Protein 9GOJ (pdb70)

B-factor: mean 24.71, std 13.81, range [6.45, 87.28]

Radius of gyration: 22.13 Å; Cα contacts (8 Å, |Δi|>4): 696; chains: 1; bounding box: 43×58×56 Å

Structure (mmCIF, N/CA/C/O backbone):
data_9GOJ
#
_entry.id   9GOJ
#
_cell.length_a   45.902
_cell.length_b   57.27
_cell.length_c   67.118
_cell.angle_alpha   90
_cell.angle_beta   99.591
_cell.angle_gamma   90
#
_symmetry.space_group_name_H-M   'P 1 21 1'
#
loop_
_entity.id
_entity.type
_entity.pdbx_description
1 polymer 'Phosphoenolpyruvate synthase'
2 water water
#
loop_
_atom_site.group_PDB
_atom_site.id
_atom_site.type_symbol
_atom_site.label_atom_id
_atom_site.label_alt_id
_atom_site.label_comp_id
_atom_site.label_asym_id
_atom_site.label_entity_id
_atom_site.label_seq_id
_atom_site.pdbx_PDB_ins_code
_atom_site.Cartn_x
_atom_site.Cartn_y
_atom_site.Cartn_z
_atom_site.occupancy
_atom_site.B_iso_or_equiv
_atom_site.auth_seq_id
_atom_site.auth_comp_id
_atom_site.auth_asym_id
_atom_site.auth_atom_id
_atom_site.pdbx_PDB_model_num
ATOM 1 N N . MET A 1 21 ? 7.086 3.853 39.956 1 46.741 1 MET A N 1
ATOM 2 C CA . MET A 1 21 ? 8.322 3.254 39.377 1 54.027 1 MET A CA 1
ATOM 3 C C . MET A 1 21 ? 8.476 3.619 37.89 1 52.284 1 MET A C 1
ATOM 4 O O . MET A 1 21 ? 9.501 4.19 37.52 1 52.728 1 MET A O 1
ATOM 9 N N . GLY A 1 22 ? 7.488 3.28 37.036 1 49.518 2 GLY A N 1
ATOM 10 C CA . GLY A 1 22 ? 7.479 3.639 35.614 1 38.331 2 GLY A CA 1
ATOM 11 C C . GLY A 1 22 ? 8.366 2.729 34.753 1 36.155 2 GLY A C 1
ATOM 12 O O . GLY A 1 22 ? 8.797 3.107 33.661 1 34.241 2 GLY A O 1
ATOM 13 N N . LYS A 1 23 ? 8.591 1.496 35.23 1 31.059 3 LYS A N 1
ATOM 14 C CA . LYS A 1 23 ? 9.673 0.65 34.763 1 28.132 3 LYS A CA 1
ATOM 15 C C . LYS A 1 23 ? 9.297 -0.131 33.497 1 25.404 3 LYS A C 1
ATOM 16 O O . LYS A 1 23 ? 10.181 -0.661 32.822 1 25.073 3 LYS A O 1
ATOM 22 N N . TYR A 1 24 ? 7.996 -0.184 33.168 1 23.368 4 TYR A N 1
ATOM 23 C CA . TYR A 1 24 ? 7.456 -1.21 32.277 1 20.578 4 TYR A CA 1
ATOM 24 C C . TYR A 1 24 ? 7.038 -0.675 30.911 1 19.088 4 TYR A C 1
ATOM 25 O O . TYR A 1 24 ? 6.942 -1.474 29.973 1 17.462 4 TYR A O 1
ATOM 34 N N . THR A 1 25 ? 6.805 0.647 30.803 1 17.274 5 THR A N 1
ATOM 35 C CA . THR A 1 25 ? 6.501 1.279 29.529 1 17.435 5 THR A CA 1
ATOM 36 C C . THR A 1 25 ? 7.381 2.507 29.316 1 18.334 5 THR A C 1
ATOM 37 O O . THR A 1 25 ? 7.828 3.131 30.271 1 18.575 5 THR A O 1
ATOM 41 N N . LYS A 1 26 ? 7.62 2.821 28.043 1 19.241 6 LYS A N 1
ATOM 42 C CA . LYS A 1 26 ? 8.289 4.042 27.628 1 22.79 6 LYS A CA 1
ATOM 43 C C . LYS A 1 26 ? 7.663 4.563 26.337 1 22.526 6 LYS A C 1
ATOM 44 O O . LYS A 1 26 ? 7.605 3.846 25.346 1 20.64 6 LYS A O 1
ATOM 50 N N . LYS A 1 27 ? 7.261 5.84 26.36 1 22.687 7 LYS A N 1
ATOM 51 C CA . LYS A 1 27 ? 6.738 6.54 25.201 1 23.121 7 LYS A CA 1
ATOM 52 C C . LYS A 1 27 ? 7.811 6.586 24.115 1 22.925 7 LYS A C 1
ATOM 53 O O . LYS A 1 27 ? 9.006 6.606 24.402 1 22.626 7 LYS A O 1
ATOM 59 N N . PHE A 1 28 ? 7.367 6.584 22.859 1 23.298 8 PHE A N 1
ATOM 60 C CA . PHE A 1 28 ? 8.296 6.592 21.738 1 27.68 8 PHE A CA 1
ATOM 61 C C . PHE A 1 28 ? 9.18 7.841 21.721 1 28.025 8 PHE A C 1
ATOM 62 O O . PHE A 1 28 ? 10.362 7.727 21.403 1 27.927 8 PHE A O 1
ATOM 70 N N . ASN A 1 29 ? 8.619 8.999 22.092 1 28.368 9 ASN A N 1
ATOM 71 C CA . ASN A 1 29 ? 9.348 10.26 22.022 1 34.693 9 ASN A CA 1
ATOM 72 C C . ASN A 1 29 ? 10.595 10.224 22.91 1 38.74 9 ASN A C 1
ATOM 73 O O . ASN A 1 29 ? 11.528 10.991 22.685 1 37.258 9 ASN A O 1
ATOM 78 N N . GLU A 1 30 ? 10.614 9.316 23.903 1 40.32 10 GLU A N 1
ATOM 79 C CA . GLU A 1 30 ? 11.691 9.253 24.879 1 41.498 10 GLU A CA 1
ATOM 80 C C . GLU A 1 30 ? 12.593 8.039 24.678 1 42.187 10 GLU A C 1
ATOM 81 O O . GLU A 1 30 ? 13.55 7.879 25.426 1 48.16 10 GLU A O 1
ATOM 87 N N . VAL A 1 31 ? 12.296 7.173 23.701 1 42.268 11 VAL A N 1
ATOM 88 C CA . VAL A 1 31 ? 13.17 6.03 23.451 1 41.302 11 VAL A CA 1
ATOM 89 C C . VAL A 1 31 ? 14.299 6.502 22.537 1 44.273 11 VAL A C 1
ATOM 90 O O . VAL A 1 31 ? 14.045 7.212 21.566 1 43.771 11 VAL A O 1
ATOM 94 N N . ARG A 1 32 ? 15.543 6.15 22.896 1 49.967 12 ARG A N 1
ATOM 95 C CA . ARG A 1 32 ? 16.725 6.42 22.085 1 54.993 12 ARG A CA 1
ATOM 96 C C . ARG A 1 32 ? 17.186 5.114 21.449 1 62.558 12 ARG A C 1
ATOM 97 O O . ARG A 1 32 ? 16.582 4.07 21.695 1 67.616 12 ARG A O 1
ATOM 105 N N . SER A 1 33 ? 18.258 5.193 20.643 1 69.098 13 SER A N 1
ATOM 106 C CA . SER A 1 33 ? 18.926 4.025 20.084 1 71.472 13 SER A CA 1
ATOM 107 C C . SER A 1 33 ? 19.599 3.219 21.195 1 75.313 13 SER A C 1
ATOM 108 O O . SER A 1 33 ? 19.637 1.99 21.131 1 75.887 13 SER A O 1
ATOM 111 N N . THR A 1 34 ? 20.12 3.925 22.211 1 73.357 14 THR A N 1
ATOM 112 C CA . THR A 1 34 ? 20.978 3.318 23.22 1 73.66 14 THR A CA 1
ATOM 113 C C . THR A 1 34 ? 20.145 2.561 24.264 1 77.874 14 THR A C 1
ATOM 114 O O . THR A 1 34 ? 20.655 2.19 25.323 1 80.307 14 THR A O 1
ATOM 118 N N . ASP A 1 35 ? 18.873 2.295 23.925 1 74.253 15 ASP A N 1
ATOM 119 C CA . ASP A 1 35 ? 17.896 1.662 24.801 1 65.334 15 ASP A CA 1
ATOM 120 C C . ASP A 1 35 ? 17.617 0.222 24.36 1 59.898 15 ASP A C 1
ATOM 121 O O . ASP A 1 35 ? 16.617 -0.363 24.77 1 56.062 15 ASP A O 1
ATOM 126 N N . ARG A 1 36 ? 18.506 -0.348 23.535 1 60.897 16 ARG A N 1
ATOM 127 C CA . ARG A 1 36 ? 18.336 -1.697 23.004 1 61.989 16 ARG A CA 1
ATOM 128 C C . ARG A 1 36 ? 18.349 -2.737 24.134 1 65.856 16 ARG A C 1
ATOM 129 O O . ARG A 1 36 ? 17.708 -3.788 24.003 1 61.304 16 ARG A O 1
ATOM 137 N N . PRO A 1 37 ? 19.069 -2.505 25.27 1 64.618 17 PRO A N 1
ATOM 138 C CA . PRO A 1 37 ? 18.978 -3.398 26.42 1 64.334 17 PRO A CA 1
ATOM 139 C C . PRO A 1 37 ? 17.567 -3.55 26.996 1 62.98 17 PRO A C 1
ATOM 140 O O . PRO A 1 37 ? 17.265 -4.583 27.594 1 58.309 17 PRO A O 1
ATOM 144 N N . LEU A 1 38 ? 16.71 -2.528 26.811 1 57.123 18 LEU A N 1
ATOM 145 C CA . LEU A 1 38 ? 15.452 -2.451 27.543 1 50.483 18 LEU A CA 1
ATOM 146 C C . LEU A 1 38 ? 14.23 -2.481 26.611 1 43.979 18 LEU A C 1
ATOM 147 O O . LEU A 1 38 ? 13.124 -2.764 27.068 1 40.58 18 LEU A O 1
ATOM 152 N N . VAL A 1 39 ? 14.404 -2.212 25.309 1 37.18 19 VAL A N 1
ATOM 153 C CA . VAL A 1 39 ? 13.234 -2.138 24.439 1 36.377 19 VAL A CA 1
ATOM 154 C C . VAL A 1 39 ? 13.436 -3.009 23.2 1 36.486 19 VAL A C 1
ATOM 155 O O . VAL A 1 39 ? 12.481 -3.266 22.46 1 33.472 19 VAL A O 1
ATOM 159 N N . GLY A 1 40 ? 14.689 -3.432 22.982 1 38.328 20 GLY A N 1
ATOM 160 C CA . GLY A 1 40 ? 15.016 -4.301 21.865 1 40.89 20 GLY A CA 1
ATOM 161 C C . GLY A 1 40 ? 15.4 -3.505 20.619 1 42.747 20 GLY A C 1
ATOM 162 O O . GLY A 1 40 ? 15.816 -2.344 20.708 1 39.95 20 GLY A O 1
ATOM 163 N N . GLY A 1 41 ? 15.228 -4.162 19.464 1 42.621 21 GLY A N 1
ATOM 164 C CA . GLY A 1 41 ? 15.714 -3.671 18.185 1 41.444 21 GLY A CA 1
ATOM 165 C C . GLY A 1 41 ? 14.668 -2.837 17.452 1 40.417 21 GLY A C 1
ATOM 166 O O . GLY A 1 41 ? 14.926 -1.676 17.141 1 39.15 21 GLY A O 1
ATOM 167 N N . LYS A 1 42 ? 13.496 -3.438 17.189 1 38.738 22 LYS A N 1
ATOM 168 C CA . LYS A 1 42 ? 12.412 -2.757 16.494 1 39.468 22 LYS A CA 1
ATOM 169 C C . LYS A 1 42 ? 12.079 -1.42 17.167 1 39.499 22 LYS A C 1
ATOM 170 O O . LYS A 1 42 ? 11.748 -0.453 16.478 1 39.492 22 LYS A O 1
ATOM 176 N N . CYS A 1 43 ? 12.153 -1.378 18.51 1 38.71 23 CYS A N 1
ATOM 177 C CA . CYS A 1 43 ? 11.639 -0.262 19.301 1 39.122 23 CYS A CA 1
ATOM 178 C C . CYS A 1 43 ? 12.634 0.89 19.41 1 39.176 23 CYS A C 1
ATOM 179 O O . CYS A 1 43 ? 12.203 2.04 19.427 1 38.767 23 CYS A O 1
ATOM 182 N N . ALA A 1 44 ? 13.933 0.564 19.565 1 40.001 24 ALA A N 1
ATOM 183 C CA . ALA A 1 44 ? 15.04 1.511 19.522 1 40.885 24 ALA A CA 1
ATOM 184 C C . ALA A 1 44 ? 15.169 2.096 18.114 1 47.698 24 ALA A C 1
ATOM 185 O O . ALA A 1 44 ? 15.585 3.246 17.936 1 52.8 24 ALA A O 1
ATOM 187 N N . SER A 1 45 ? 14.818 1.262 17.123 1 49.672 25 SER A N 1
ATOM 188 C CA . SER A 1 45 ? 14.619 1.606 15.722 1 49.01 25 SER A CA 1
ATOM 189 C C . SER A 1 45 ? 13.634 2.773 15.617 1 48.582 25 SER A C 1
ATOM 190 O O . SER A 1 45 ? 14.003 3.866 15.175 1 49.538 25 SER A O 1
ATOM 193 N N . LEU A 1 46 ? 12.387 2.539 16.062 1 42.979 26 LEU A N 1
ATOM 194 C CA . LEU A 1 46 ? 11.326 3.529 15.947 1 38.038 26 LEU A CA 1
ATOM 195 C C . LEU A 1 46 ? 11.735 4.783 16.719 1 38.122 26 LEU A C 1
ATOM 196 O O . LEU A 1 46 ? 11.359 5.899 16.349 1 34.895 26 LEU A O 1
ATOM 201 N N . GLY A 1 47 ? 12.548 4.58 17.763 1 35.722 27 GLY A N 1
ATOM 202 C CA . GLY A 1 47 ? 12.996 5.661 18.627 1 41.853 27 GLY A CA 1
ATOM 203 C C . GLY A 1 47 ? 13.945 6.627 17.92 1 42.249 27 GLY A C 1
ATOM 204 O O . GLY A 1 47 ? 13.744 7.838 17.996 1 38.988 27 GLY A O 1
ATOM 205 N N . GLU A 1 48 ? 14.965 6.07 17.245 1 47.616 28 GLU A N 1
ATOM 206 C CA . GLU A 1 48 ? 15.95 6.828 16.482 1 52.857 28 GLU A CA 1
ATOM 207 C C . GLU A 1 48 ? 15.266 7.608 15.354 1 48.175 28 GLU A C 1
ATOM 208 O O . GLU A 1 48 ? 15.722 8.681 14.962 1 46.92 28 GLU A O 1
ATOM 214 N N . MET A 1 49 ? 14.17 7.049 14.831 1 44.082 29 MET A N 1
ATOM 215 C CA . MET A 1 49 ? 13.467 7.624 13.699 1 39.835 29 MET A CA 1
ATOM 216 C C . MET A 1 49 ? 12.769 8.912 14.117 1 35.951 29 MET A C 1
ATOM 217 O O . MET A 1 49 ? 13.029 9.953 13.535 1 38.164 29 MET A O 1
ATOM 222 N N . VAL A 1 50 ? 11.902 8.824 15.136 1 36.306 30 VAL A N 1
ATOM 223 C CA . VAL A 1 50 ? 11.263 9.96 15.793 1 35.506 30 VAL A CA 1
ATOM 224 C C . VAL A 1 50 ? 12.31 11.029 16.125 1 36.097 30 VAL A C 1
ATOM 225 O O . VAL A 1 50 ? 12.071 12.211 15.902 1 36.154 30 VAL A O 1
ATOM 229 N N . GLN A 1 51 ? 13.45 10.586 16.678 1 38.771 31 GLN A N 1
ATOM 230 C CA . GLN A 1 51 ? 14.636 11.362 17.026 1 40.396 31 GLN A CA 1
ATOM 231 C C . GLN A 1 51 ? 15.234 12.044 15.789 1 41.314 31 GLN A C 1
ATOM 232 O O . GLN A 1 51 ? 15.602 13.219 15.835 1 40.638 31 GLN A O 1
ATOM 238 N N . ALA A 1 52 ? 15.334 11.308 14.674 1 40.336 32 ALA A N 1
ATOM 239 C CA . ALA A 1 52 ? 15.798 11.87 13.414 1 39.488 32 ALA A CA 1
ATOM 240 C C . ALA A 1 52 ? 14.707 12.725 12.762 1 41.054 32 ALA A C 1
ATOM 241 O O . ALA A 1 52 ? 14.919 13.273 11.682 1 46.954 32 ALA A O 1
ATOM 243 N N . GLY A 1 53 ? 13.546 12.849 13.427 1 40.908 33 GLY A N 1
ATOM 244 C CA . GLY A 1 53 ? 12.442 13.687 12.978 1 38.357 33 GLY A CA 1
ATOM 245 C C . GLY A 1 53 ? 11.642 13.038 11.85 1 36.326 33 GLY A C 1
ATOM 246 O O . GLY A 1 53 ? 11.137 13.733 10.976 1 36.914 33 GLY A O 1
ATOM 247 N N . LEU A 1 54 ? 11.56 11.7 11.869 1 36.607 34 LEU A N 1
ATOM 248 C CA . LEU A 1 54 ? 10.733 10.886 10.979 1 34.405 34 LEU A CA 1
ATOM 249 C C . LEU A 1 54 ? 9.446 10.543 11.738 1 33.021 34 LEU A C 1
ATOM 250 O O . LEU A 1 54 ? 9.495 9.845 12.752 1 34.57 34 LEU A O 1
ATOM 255 N N . PRO A 1 55 ? 8.251 10.972 11.269 1 28.91 35 PRO A N 1
ATOM 256 C CA . PRO A 1 55 ? 7.041 10.889 12.068 1 26.307 35 PRO A CA 1
ATOM 257 C C . PRO A 1 55 ? 6.358 9.521 11.959 1 28.028 35 PRO A C 1
ATOM 258 O O . PRO A 1 55 ? 5.473 9.332 11.127 1 27.141 35 PRO A O 1
ATOM 262 N N . VAL A 1 56 ? 6.777 8.556 12.793 1 25.46 36 VAL A N 1
ATOM 263 C CA . VAL A 1 56 ? 6.139 7.244 12.822 1 25.083 36 VAL A CA 1
ATOM 264 C C . VAL A 1 56 ? 4.899 7.333 13.723 1 23.301 36 VAL A C 1
ATOM 265 O O . VAL A 1 56 ? 4.769 8.311 14.462 1 23.668 36 VAL A O 1
ATOM 269 N N . PRO A 1 57 ? 3.894 6.422 13.61 1 20.229 37 PRO A N 1
ATOM 270 C CA . PRO A 1 57 ? 2.755 6.425 14.533 1 20.447 37 PRO A CA 1
ATOM 271 C C . PRO A 1 57 ? 3.186 6.478 16 1 20.05 37 PRO A C 1
ATOM 272 O O . PRO A 1 57 ? 4.103 5.743 16.381 1 22.147 37 PRO A O 1
ATOM 276 N N . ASP A 1 58 ? 2.524 7.329 16.799 1 17.245 38 ASP A N 1
ATOM 277 C CA . ASP A 1 58 ? 2.846 7.46 18.218 1 16.986 38 ASP A CA 1
ATOM 278 C C . ASP A 1 58 ? 2.393 6.215 18.988 1 15.95 38 ASP A C 1
ATOM 279 O O . ASP A 1 58 ? 1.516 5.488 18.533 1 14.673 38 ASP A O 1
ATOM 284 N N . GLY A 1 59 ? 2.997 6.005 20.164 1 14.973 39 GLY A N 1
ATOM 285 C CA . GLY A 1 59 ? 2.771 4.834 20.997 1 13.966 39 GLY A CA 1
ATOM 286 C C . GLY A 1 59 ? 3.84 4.732 22.086 1 14.413 39 GLY A C 1
ATOM 287 O O . GLY A 1 59 ? 4.561 5.69 22.366 1 15.197 39 GLY A O 1
ATOM 288 N N . PHE A 1 60 ? 3.965 3.536 22.665 1 13.982 40 PHE A N 1
ATOM 289 C CA . PHE A 1 60 ? 4.931 3.265 23.713 1 13.69 40 PHE A CA 1
ATOM 290 C C . PHE A 1 60 ? 5.501 1.852 23.545 1 13.389 40 PHE A C 1
ATOM 291 O O . PHE A 1 60 ? 4.911 0.973 22.921 1 12.218 40 PHE A O 1
ATOM 299 N N . ALA A 1 61 ? 6.69 1.646 24.103 1 14.157 41 ALA A N 1
ATOM 300 C CA . ALA A 1 61 ? 7.274 0.324 24.213 1 14.404 41 ALA A CA 1
ATOM 301 C C . ALA A 1 61 ? 6.86 -0.279 25.553 1 14.348 41 ALA A C 1
ATOM 302 O O . ALA A 1 61 ? 6.873 0.421 26.563 1 14.126 41 ALA A O 1
ATOM 304 N N . VAL A 1 62 ? 6.478 -1.563 25.534 1 13.376 42 VAL A N 1
ATOM 305 C CA . VAL A 1 62 ? 6.448 -2.367 26.744 1 13.527 42 VAL A CA 1
ATOM 306 C C . VAL A 1 62 ? 7.827 -3.007 26.881 1 14.537 42 VAL A C 1
ATOM 307 O O . VAL A 1 62 ? 8.227 -3.795 26.045 1 15.046 42 VAL A O 1
ATOM 311 N N . THR A 1 63 ? 8.558 -2.622 27.925 1 15.524 43 THR A N 1
ATOM 312 C CA . THR A 1 63 ? 9.983 -2.868 28.065 1 16.937 43 THR A CA 1
ATOM 313 C C . THR A 1 63 ? 10.268 -4.329 28.433 1 18.162 43 THR A C 1
ATOM 314 O O . THR A 1 63 ? 9.384 -5.082 28.838 1 19.109 43 THR A O 1
ATOM 318 N N . ILE A 1 64 ? 11.532 -4.736 28.293 1 18.971 44 ILE A N 1
ATOM 319 C CA . ILE A 1 64 ? 11.914 -6.127 28.436 1 19.7 44 ILE A CA 1
ATOM 320 C C . ILE A 1 64 ? 11.562 -6.61 29.841 1 21.032 44 ILE A C 1
ATOM 321 O O . ILE A 1 64 ? 11.321 -7.8 30.034 1 20.331 44 ILE A O 1
ATOM 326 N N . ASP A 1 65 ? 11.464 -5.671 30.789 1 21.87 45 ASP A N 1
ATOM 327 C CA . ASP A 1 65 ? 11.296 -5.987 32.205 1 23.246 45 ASP A CA 1
ATOM 328 C C . ASP A 1 65 ? 9.854 -6.372 32.528 1 21.234 45 ASP A C 1
ATOM 329 O O . ASP A 1 65 ? 9.595 -6.938 33.598 1 21.086 45 ASP A O 1
ATOM 334 N N . ALA A 1 66 ? 8.928 -6.012 31.62 1 19.261 46 ALA A N 1
ATOM 335 C CA . ALA A 1 66 ? 7.542 -6.421 31.774 1 17.732 46 ALA A CA 1
ATOM 336 C C . ALA A 1 66 ? 7.453 -7.945 31.703 1 17.653 46 ALA A C 1
ATOM 337 O O . ALA A 1 66 ? 6.955 -8.568 32.641 1 17.258 46 ALA A O 1
ATOM 339 N N . TYR A 1 67 ? 8.001 -8.541 30.621 1 17.011 47 TYR A N 1
ATOM 340 C CA . TYR A 1 67 ? 8.081 -9.993 30.512 1 16.989 47 TYR A CA 1
ATOM 341 C C . TYR A 1 67 ? 8.962 -10.613 31.608 1 17.471 47 TYR A C 1
ATOM 342 O O . TYR A 1 67 ? 8.57 -11.612 32.225 1 16.174 47 TYR A O 1
ATOM 351 N N . GLU A 1 68 ? 10.152 -10.027 31.84 1 18.388 48 GLU A N 1
ATOM 352 C CA . GLU A 1 68 ? 11.128 -10.543 32.799 1 19.347 48 GLU A CA 1
ATOM 353 C C . GLU A 1 68 ? 10.537 -10.667 34.203 1 19.147 48 GLU A C 1
ATOM 354 O O . GLU A 1 68 ? 10.615 -11.738 34.811 1 20.211 48 GLU A O 1
ATOM 360 N N . ASP A 1 69 ? 9.936 -9.586 34.71 1 18.556 49 ASP A N 1
ATOM 361 C CA . ASP A 1 69 ? 9.404 -9.582 36.068 1 18.542 49 ASP A CA 1
ATOM 362 C C . ASP A 1 69 ? 8.114 -10.398 36.158 1 17.306 49 ASP A C 1
ATOM 363 O O . ASP A 1 69 ? 7.692 -10.77 37.254 1 16.629 49 ASP A O 1
ATOM 368 N N . PHE A 1 70 ? 7.492 -10.686 35.01 1 15.693 50 PHE A N 1
ATOM 369 C CA . PHE A 1 70 ? 6.358 -11.588 34.973 1 15.579 50 PHE A CA 1
ATOM 370 C C . PHE A 1 70 ? 6.876 -12.995 35.291 1 16.744 50 PHE A C 1
ATOM 371 O O . PHE A 1 70 ? 6.386 -13.647 36.213 1 16.667 50 PHE A O 1
ATOM 379 N N . ARG A 1 71 ? 7.89 -13.462 34.542 1 17.293 51 ARG A N 1
ATOM 380 C CA . ARG A 1 71 ? 8.327 -14.849 34.666 1 18.294 51 ARG A CA 1
ATOM 381 C C . ARG A 1 71 ? 9.033 -15.067 36.013 1 19.125 51 ARG A C 1
ATOM 382 O O . ARG A 1 71 ? 9.176 -16.209 36.461 1 20.061 51 ARG A O 1
ATOM 390 N N . ASP A 1 72 ? 9.464 -13.976 36.655 1 19.572 52 ASP A N 1
ATOM 391 C CA . ASP A 1 72 ? 10.202 -14.057 37.908 1 22.169 52 ASP A CA 1
ATOM 392 C C . ASP A 1 72 ? 9.303 -13.854 39.136 1 22.488 52 ASP A C 1
ATOM 393 O O . ASP A 1 72 ? 9.747 -13.999 40.268 1 23.419 52 ASP A O 1
ATOM 398 N N . ASP A 1 73 ? 8.027 -13.551 38.925 1 22.082 53 ASP A N 1
ATOM 399 C CA . ASP A 1 73 ? 7.138 -13.326 40.043 1 23.695 53 ASP A CA 1
ATOM 400 C C . ASP A 1 73 ? 6.803 -14.652 40.728 1 24.445 53 ASP A C 1
ATOM 401 O O . ASP A 1 73 ? 6.628 -14.684 41.933 1 26.824 53 ASP A O 1
ATOM 406 N N . SER A 1 74 ? 6.707 -15.74 39.96 1 23.899 54 SER A N 1
ATOM 407 C CA . SER A 1 74 ? 6.526 -17.085 40.479 1 24.369 54 SER A CA 1
ATOM 408 C C . SER A 1 74 ? 7.684 -17.955 39.98 1 24.691 54 SER A C 1
ATOM 409 O O . SER A 1 74 ? 8.737 -17.44 39.619 1 26.058 54 SER A O 1
ATOM 412 N N . ASP A 1 75 ? 7.506 -19.28 39.974 1 25.496 55 ASP A N 1
ATOM 413 C CA . ASP A 1 75 ? 8.499 -20.177 39.401 1 25.819 55 ASP A CA 1
ATOM 414 C C . ASP A 1 75 ? 8.391 -20.218 37.865 1 23.917 55 ASP A C 1
ATOM 415 O O . ASP A 1 75 ? 9.071 -21.012 37.223 1 24.266 55 ASP A O 1
ATOM 420 N N . LEU A 1 76 ? 7.543 -19.372 37.265 1 21.498 56 LEU A N 1
ATOM 421 C CA . LEU A 1 76 ? 7.252 -19.426 35.829 1 20.407 56 LEU A CA 1
ATOM 422 C C . LEU A 1 76 ? 8.515 -19.609 34.966 1 20.441 56 LEU A C 1
ATOM 423 O O . LEU A 1 76 ? 8.54 -20.487 34.095 1 21.858 56 LEU A O 1
ATOM 428 N N . ARG A 1 77 ? 9.567 -18.815 35.233 1 19.292 57 ARG A N 1
ATOM 429 C CA . ARG A 1 77 ? 10.855 -18.901 34.552 1 19.539 57 ARG A CA 1
ATOM 430 C C . ARG A 1 77 ? 11.421 -20.324 34.517 1 20.985 57 ARG A C 1
ATOM 431 O O . ARG A 1 77 ? 11.708 -20.828 33.422 1 20.853 57 ARG A O 1
ATOM 439 N N . ALA A 1 78 ? 11.614 -20.938 35.708 1 20.548 58 ALA A N 1
ATOM 440 C CA . ALA A 1 78 ? 12.228 -22.251 35.824 1 20.848 58 ALA A CA 1
ATOM 441 C C . ALA A 1 78 ? 11.487 -23.242 34.928 1 20.139 58 ALA A C 1
ATOM 442 O O . ALA A 1 78 ? 12.109 -24.105 34.315 1 20.357 58 ALA A O 1
ATOM 444 N N . GLU A 1 79 ? 10.161 -23.08 34.851 1 19.699 59 GLU A N 1
ATOM 445 C CA . GLU A 1 79 ? 9.274 -24.089 34.304 1 20.413 59 GLU A CA 1
ATOM 446 C C . GLU A 1 79 ? 9.254 -23.993 32.795 1 20.257 59 GLU A C 1
ATOM 447 O O . GLU A 1 79 ? 9.165 -25.015 32.137 1 21.177 59 GLU A O 1
ATOM 453 N N . LEU A 1 80 ? 9.269 -22.758 32.28 1 20.015 60 LEU A N 1
ATOM 454 C CA . LEU A 1 80 ? 9.377 -22.511 30.849 1 20.002 60 LEU A CA 1
ATOM 455 C C . LEU A 1 80 ? 10.739 -22.974 30.344 1 22.426 60 LEU A C 1
ATOM 456 O O . LEU A 1 80 ? 10.828 -23.543 29.261 1 22.206 60 LEU A O 1
ATOM 461 N N . ARG A 1 81 ? 11.797 -22.668 31.109 1 24.571 61 ARG A N 1
ATOM 462 C CA . ARG A 1 81 ? 13.13 -23.12 30.744 1 27.696 61 ARG A CA 1
ATOM 463 C C . ARG A 1 81 ? 13.141 -24.65 30.683 1 28.816 61 ARG A C 1
ATOM 464 O O . ARG A 1 81 ? 13.572 -25.233 29.689 1 29.93 61 ARG A O 1
ATOM 472 N N . SER A 1 82 ? 12.65 -25.284 31.759 1 28.192 62 SER A N 1
ATOM 473 C CA . SER A 1 82 ? 12.527 -26.728 31.866 1 27.274 62 SER A CA 1
ATOM 474 C C . SER A 1 82 ? 11.846 -27.298 30.621 1 27.416 62 SER A C 1
ATOM 475 O O . SER A 1 82 ? 12.298 -28.305 30.057 1 27.056 62 SER A O 1
ATOM 478 N N . LEU A 1 83 ? 10.754 -26.633 30.206 1 25.462 63 LEU A N 1
ATOM 479 C CA . LEU A 1 83 ? 9.957 -27.046 29.062 1 24.352 63 LEU A CA 1
ATOM 480 C C . LEU A 1 83 ? 10.788 -26.967 27.776 1 24.923 63 LEU A C 1
ATOM 481 O O . LEU A 1 83 ? 10.765 -27.889 26.969 1 24.295 63 LEU A O 1
ATOM 486 N N . VAL A 1 84 ? 11.525 -25.867 27.592 1 25.721 64 VAL A N 1
ATOM 487 C CA . VAL A 1 84 ? 12.334 -25.651 26.396 1 28.708 64 VAL A CA 1
ATOM 488 C C . VAL A 1 84 ? 13.486 -26.657 26.388 1 32.376 64 VAL A C 1
ATOM 489 O O . VAL A 1 84 ? 13.776 -27.283 25.361 1 31.131 64 VAL A O 1
ATOM 493 N N . PHE A 1 85 ? 14.142 -26.789 27.549 1 36.229 65 PHE A N 1
ATOM 494 C CA . PHE A 1 85 ? 15.318 -27.639 27.673 1 40.782 65 PHE A CA 1
ATOM 495 C C . PHE A 1 85 ? 14.901 -29.103 27.709 1 40.133 65 PHE A C 1
ATOM 496 O O . PHE A 1 85 ? 15.748 -29.974 27.589 1 43.908 65 PHE A O 1
ATOM 504 N N . GLY A 1 86 ? 13.596 -29.358 27.834 1 40.049 66 GLY A N 1
ATOM 505 C CA . GLY A 1 86 ? 13.084 -30.711 27.955 1 36.883 66 GLY A CA 1
ATOM 506 C C . GLY A 1 86 ? 12.887 -31.384 26.6 1 38.483 66 GLY A C 1
ATOM 507 O O . GLY A 1 86 ? 12.876 -32.614 26.51 1 36.53 66 GLY A O 1
ATOM 508 N N . VAL A 1 87 ? 12.764 -30.573 25.543 1 38.361 67 VAL A N 1
ATOM 509 C CA . VAL A 1 87 ? 12.146 -31.047 24.31 1 40.641 67 VAL A CA 1
ATOM 510 C C . VAL A 1 87 ? 13.054 -32.015 23.541 1 42.684 67 VAL A C 1
ATOM 511 O O . VAL A 1 87 ? 14.285 -31.909 23.553 1 41.602 67 VAL A O 1
ATOM 515 N N . ASP A 1 88 ? 12.403 -32.958 22.85 1 43.018 68 ASP A N 1
ATOM 516 C CA . ASP A 1 88 ? 13.02 -33.666 21.743 1 46.346 68 ASP A CA 1
ATOM 517 C C . ASP A 1 88 ? 13.068 -32.735 20.527 1 48.722 68 ASP A C 1
ATOM 518 O O . ASP A 1 88 ? 12.059 -32.536 19.844 1 44.827 68 ASP A O 1
ATOM 523 N N . PRO A 1 89 ? 14.235 -32.118 20.219 1 50.846 69 PRO A N 1
ATOM 524 C CA . PRO A 1 89 ? 14.295 -31.07 19.202 1 52.241 69 PRO A CA 1
ATOM 525 C C . PRO A 1 89 ? 14.191 -31.577 17.759 1 55.916 69 PRO A C 1
ATOM 526 O O . PRO A 1 89 ? 14.245 -30.783 16.825 1 57.42 69 PRO A O 1
ATOM 530 N N . ASP A 1 90 ? 14.01 -32.895 17.585 1 57.867 70 ASP A N 1
ATOM 531 C CA . ASP A 1 90 ? 13.861 -33.508 16.272 1 58.744 70 ASP A CA 1
ATOM 532 C C . ASP A 1 90 ? 12.513 -34.217 16.185 1 55.867 70 ASP A C 1
ATOM 533 O O . ASP A 1 90 ? 12.165 -34.747 15.132 1 54.588 70 ASP A O 1
ATOM 538 N N . SER A 1 91 ? 11.773 -34.2 17.303 1 51.21 71 SER A N 1
ATOM 539 C CA . SER A 1 91 ? 10.398 -34.666 17.386 1 52.044 71 SER A CA 1
ATOM 540 C C . SER A 1 91 ? 9.443 -33.475 17.293 1 54.019 71 SER A C 1
ATOM 541 O O . SER A 1 91 ? 9.595 -32.485 18.006 1 56.085 71 SER A O 1
ATOM 544 N N . SER A 1 92 ? 8.46 -33.57 16.392 1 57.457 72 SER A N 1
ATOM 545 C CA . SER A 1 92 ? 7.531 -32.473 16.181 1 58.601 72 SER A CA 1
ATOM 546 C C . SER A 1 92 ? 6.455 -32.512 17.263 1 59.388 72 SER A C 1
ATOM 547 O O . SER A 1 92 ? 5.949 -31.47 17.683 1 62.008 72 SER A O 1
ATOM 550 N N . LYS A 1 93 ? 6.107 -33.733 17.683 1 56.447 73 LYS A N 1
ATOM 551 C CA . LYS A 1 93 ? 5.122 -33.953 18.726 1 52.712 73 LYS A CA 1
ATOM 552 C C . LYS A 1 93 ? 5.671 -33.418 20.046 1 50.817 73 LYS A C 1
ATOM 553 O O . LYS A 1 93 ? 4.891 -33.062 20.926 1 54.633 73 LYS A O 1
ATOM 559 N N . SER A 1 94 ? 7.009 -33.357 20.157 1 45.08 74 SER A N 1
ATOM 560 C CA . SER A 1 94 ? 7.677 -32.871 21.356 1 41.648 74 SER A CA 1
ATOM 561 C C . SER A 1 94 ? 7.613 -31.349 21.403 1 39.599 74 SER A C 1
ATOM 562 O O . SER A 1 94 ? 7.457 -30.748 22.47 1 38.054 74 SER A O 1
ATOM 565 N N . LEU A 1 95 ? 7.765 -30.742 20.222 1 40.086 75 LEU A N 1
ATOM 566 C CA . LEU A 1 95 ? 7.722 -29.301 20.07 1 37.062 75 LEU A CA 1
ATOM 567 C C . LEU A 1 95 ? 6.279 -28.816 20.224 1 39.296 75 LEU A C 1
ATOM 568 O O . LEU A 1 95 ? 6.031 -27.817 20.903 1 39.28 75 LEU A O 1
ATOM 573 N N . GLN A 1 96 ? 5.324 -29.546 19.632 1 38.629 76 GLN A N 1
ATOM 574 C CA . GLN A 1 96 ? 3.923 -29.188 19.79 1 38.259 76 GLN A CA 1
ATOM 575 C C . GLN A 1 96 ? 3.583 -29.131 21.278 1 36.987 76 GLN A C 1
ATOM 576 O O . GLN A 1 96 ? 3.094 -28.112 21.761 1 35.012 76 GLN A O 1
ATOM 582 N N . ASP A 1 97 ? 3.885 -30.232 21.979 1 35.598 77 ASP A N 1
ATOM 583 C CA . ASP A 1 97 ? 3.609 -30.437 23.394 1 35.375 77 ASP A CA 1
ATOM 584 C C . ASP A 1 97 ? 4.14 -29.277 24.231 1 31.272 77 ASP A C 1
ATOM 585 O O . ASP A 1 97 ? 3.378 -28.655 24.974 1 31.991 77 ASP A O 1
ATOM 590 N N . ALA A 1 98 ? 5.453 -29.022 24.125 1 27.548 78 ALA A N 1
ATOM 591 C CA . ALA A 1 98 ? 6.122 -27.978 24.887 1 25.406 78 ALA A CA 1
ATOM 592 C C . ALA A 1 98 ? 5.506 -26.612 24.578 1 23.944 78 ALA A C 1
ATOM 593 O O . ALA A 1 98 ? 5.228 -25.834 25.493 1 21.677 78 ALA A O 1
ATOM 595 N N . HIS A 1 99 ? 5.296 -26.342 23.281 1 22.842 79 HIS A N 1
ATOM 596 C CA . HIS A 1 99 ? 4.658 -25.13 22.792 1 21.568 79 HIS A CA 1
ATOM 597 C C . HIS A 1 99 ? 3.323 -24.944 23.505 1 21.049 79 HIS A C 1
ATOM 598 O O . HIS A 1 99 ? 3.04 -23.858 24.008 1 20.325 79 HIS A O 1
ATOM 605 N N . ASP A 1 100 ? 2.513 -26.004 23.533 1 20.971 80 ASP A N 1
ATOM 606 C CA . ASP A 1 100 ? 1.153 -25.886 24.031 1 22.203 80 ASP A CA 1
ATOM 607 C C . ASP A 1 100 ? 1.158 -25.502 25.501 1 21.875 80 ASP A C 1
ATOM 608 O O . ASP A 1 100 ? 0.461 -24.565 25.925 1 19.937 80 ASP A O 1
ATOM 613 N N . GLN A 1 101 ? 1.945 -26.255 26.268 1 22.264 81 GLN A N 1
ATOM 614 C CA . GLN A 1 101 ? 1.955 -26.044 27.705 1 22.222 81 GLN A CA 1
ATOM 615 C C . GLN A 1 101 ? 2.472 -24.643 27.993 1 20.231 81 GLN A C 1
ATOM 616 O O . GLN A 1 101 ? 1.886 -23.951 28.807 1 18.576 81 GLN A O 1
ATOM 622 N N . ALA A 1 102 ? 3.541 -24.25 27.28 1 19.91 82 ALA A N 1
ATOM 623 C CA . ALA A 1 102 ? 4.278 -23.015 27.506 1 18.754 82 ALA A CA 1
ATOM 624 C C . ALA A 1 102 ? 3.332 -21.843 27.306 1 17.746 82 ALA A C 1
ATOM 625 O O . ALA A 1 102 ? 3.302 -20.926 28.11 1 17.066 82 ALA A O 1
ATOM 627 N N . VAL A 1 103 ? 2.579 -21.899 26.207 1 16.48 83 VAL A N 1
ATOM 628 C CA . VAL A 1 103 ? 1.643 -20.851 25.853 1 15.916 83 VAL A CA 1
ATOM 629 C C . VAL A 1 103 ? 0.548 -20.763 26.916 1 14.562 83 VAL A C 1
ATOM 630 O O . VAL A 1 103 ? 0.163 -19.668 27.307 1 13.896 83 VAL A O 1
ATOM 634 N N . ALA A 1 104 ? 0.014 -21.901 27.351 1 13.918 84 ALA A N 1
ATOM 635 C CA . ALA A 1 104 ? -1.034 -21.867 28.37 1 14.256 84 ALA A CA 1
ATOM 636 C C . ALA A 1 104 ? -0.61 -21.057 29.6 1 13.517 84 ALA A C 1
ATOM 637 O O . ALA A 1 104 ? -1.4 -20.278 30.125 1 13.173 84 ALA A O 1
ATOM 639 N N . LEU A 1 105 ? 0.627 -21.274 30.071 1 13.505 85 LEU A N 1
ATOM 640 C CA . LEU A 1 105 ? 1.173 -20.562 31.214 1 13.028 85 LEU A CA 1
ATOM 641 C C . LEU A 1 105 ? 1.36 -19.079 30.897 1 13.653 85 LEU A C 1
ATOM 642 O O . LEU A 1 105 ? 1.095 -18.229 31.75 1 13.702 85 LEU A O 1
ATOM 647 N N . VAL A 1 106 ? 1.826 -18.762 29.68 1 13.999 86 VAL A N 1
ATOM 648 C CA . VAL A 1 106 ? 2.194 -17.381 29.353 1 13.866 86 VAL A CA 1
ATOM 649 C C . VAL A 1 106 ? 0.933 -16.513 29.302 1 13.879 86 VAL A C 1
ATOM 650 O O . VAL A 1 106 ? 0.992 -15.336 29.639 1 14.456 86 VAL A O 1
ATOM 654 N N . LEU A 1 107 ? -0.206 -17.107 28.909 1 14.093 87 LEU A N 1
ATOM 655 C CA . LEU A 1 107 ? -1.469 -16.388 28.791 1 13.513 87 LEU A CA 1
ATOM 656 C C . LEU A 1 107 ? -2.251 -16.496 30.102 1 14.436 87 LEU A C 1
ATOM 657 O O . LEU A 1 107 ? -3.202 -15.748 30.327 1 16.548 87 LEU A O 1
ATOM 662 N N . GLY A 1 108 ? -1.83 -17.426 30.963 1 13.891 88 GLY A N 1
ATOM 663 C CA . GLY A 1 108 ? -2.637 -17.935 32.059 1 13.399 88 GLY A CA 1
ATOM 664 C C . GLY A 1 108 ? -2.236 -17.414 33.443 1 12.313 88 GLY A C 1
ATOM 665 O O . GLY A 1 108 ? -3.115 -17.02 34.215 1 11.811 88 GLY A O 1
ATOM 666 N N . ARG A 1 109 ? -0.941 -17.488 33.791 1 11.947 89 ARG A N 1
ATOM 667 C CA . ARG A 1 109 ? -0.516 -17.094 35.125 1 12.05 89 ARG A CA 1
ATOM 668 C C . ARG A 1 109 ? -0.92 -15.642 35.381 1 12.521 89 ARG A C 1
ATOM 669 O O . ARG A 1 109 ? -1.163 -14.864 34.443 1 12.334 89 ARG A O 1
ATOM 677 N N . ASN A 1 110 ? -0.997 -15.277 36.663 1 13.612 90 ASN A N 1
ATOM 678 C CA . ASN A 1 110 ? -1.356 -13.921 37.047 1 14.077 90 ASN A CA 1
ATOM 679 C C . ASN A 1 110 ? -0.267 -12.978 36.551 1 14.439 90 ASN A C 1
ATOM 680 O O . ASN A 1 110 ? 0.929 -13.243 36.675 1 13.948 90 ASN A O 1
ATOM 685 N N . LEU A 1 111 ? -0.712 -11.859 35.984 1 15.472 91 LEU A N 1
ATOM 686 C CA . LEU A 1 111 ? 0.187 -10.765 35.687 1 15.395 91 LEU A CA 1
ATOM 687 C C . LEU A 1 111 ? 0.251 -9.856 36.909 1 15.958 91 LEU A C 1
ATOM 688 O O . LEU A 1 111 ? -0.78 -9.391 37.396 1 16.748 91 LEU A O 1
ATOM 693 N N . PRO A 1 112 ? 1.463 -9.583 37.444 1 15.804 92 PRO A N 1
ATOM 694 C CA . PRO A 1 112 ? 1.629 -8.65 38.549 1 16.28 92 PRO A CA 1
ATOM 695 C C . PRO A 1 112 ? 0.917 -7.311 38.322 1 16.606 92 PRO A C 1
ATOM 696 O O . PRO A 1 112 ? 0.922 -6.769 37.221 1 17.48 92 PRO A O 1
ATOM 700 N N . ALA A 1 113 ? 0.284 -6.781 39.366 1 16.177 93 ALA A N 1
ATOM 701 C CA . ALA A 1 113 ? -0.56 -5.604 39.221 1 16.34 93 ALA A CA 1
ATOM 702 C C . ALA A 1 113 ? 0.247 -4.406 38.714 1 16.35 93 ALA A C 1
ATOM 703 O O . ALA A 1 113 ? -0.277 -3.558 37.984 1 16.165 93 ALA A O 1
ATOM 705 N N . ALA A 1 114 ? 1.529 -4.319 39.103 1 16.808 94 ALA A N 1
ATOM 706 C CA . ALA A 1 114 ? 2.343 -3.16 38.751 1 16.751 94 ALA A CA 1
ATOM 707 C C . ALA A 1 114 ? 2.587 -3.146 37.252 1 16.348 94 ALA A C 1
ATOM 708 O O . ALA A 1 114 ? 2.777 -2.085 36.654 1 16.263 94 ALA A O 1
ATOM 710 N N . ILE A 1 115 ? 2.643 -4.353 36.674 1 15.673 95 ILE A N 1
ATOM 711 C CA . ILE A 1 115 ? 2.923 -4.483 35.248 1 14.398 95 ILE A CA 1
ATOM 712 C C . ILE A 1 115 ? 1.643 -4.133 34.483 1 14.135 95 ILE A C 1
ATOM 713 O O . ILE A 1 115 ? 1.622 -3.257 33.613 1 12.281 95 ILE A O 1
ATOM 718 N N . GLU A 1 116 ? 0.566 -4.838 34.838 1 14.971 96 GLU A N 1
ATOM 719 C CA . GLU A 1 116 ? -0.713 -4.602 34.203 1 15.975 96 GLU A CA 1
ATOM 720 C C . GLU A 1 116 ? -1.105 -3.122 34.29 1 16.01 96 GLU A C 1
ATOM 721 O O . GLU A 1 116 ? -1.53 -2.526 33.305 1 15.371 96 GLU A O 1
ATOM 727 N N . ASP A 1 117 ? -1.017 -2.523 35.475 1 16.814 97 ASP A N 1
ATOM 728 C CA . ASP A 1 117 ? -1.556 -1.17 35.59 1 16.804 97 ASP A CA 1
ATOM 729 C C . ASP A 1 117 ? -0.737 -0.169 34.797 1 17.455 97 ASP A C 1
ATOM 730 O O . ASP A 1 117 ? -1.289 0.828 34.329 1 16.871 97 ASP A O 1
ATOM 735 N N . GLU A 1 118 ? 0.566 -0.421 34.65 1 17.08 98 GLU A N 1
ATOM 736 C CA . GLU A 1 118 ? 1.354 0.556 33.924 1 16.37 98 GLU A CA 1
ATOM 737 C C . GLU A 1 118 ? 1.054 0.503 32.422 1 15.36 98 GLU A C 1
ATOM 738 O O . GLU A 1 118 ? 0.88 1.533 31.768 1 14.187 98 GLU A O 1
ATOM 744 N N . ILE A 1 119 ? 0.984 -0.718 31.885 1 15.074 99 ILE A N 1
ATOM 745 C CA . ILE A 1 119 ? 0.575 -0.957 30.512 1 14.652 99 ILE A CA 1
ATOM 746 C C . ILE A 1 119 ? -0.807 -0.348 30.264 1 15.043 99 ILE A C 1
ATOM 747 O O . ILE A 1 119 ? -1.022 0.302 29.244 1 14.63 99 ILE A O 1
ATOM 752 N N . ARG A 1 120 ? -1.728 -0.539 31.216 1 15.986 100 ARG A N 1
ATOM 753 C CA . ARG A 1 120 ? -3.077 -0.015 31.084 1 16.991 100 ARG A CA 1
ATOM 754 C C . ARG A 1 120 ? -3.001 1.514 31.002 1 17.034 100 ARG A C 1
ATOM 755 O O . ARG A 1 120 ? -3.479 2.14 30.045 1 16.872 100 ARG A O 1
ATOM 763 N N . GLU A 1 121 ? -2.273 2.11 31.938 1 16.287 101 GLU A N 1
ATOM 764 C CA . GLU A 1 121 ? -2.191 3.562 32.036 1 18.955 101 GLU A CA 1
ATOM 765 C C . GLU A 1 121 ? -1.523 4.182 30.795 1 17.742 101 GLU A C 1
ATOM 766 O O . GLU A 1 121 ? -1.989 5.208 30.285 1 18.124 101 GLU A O 1
ATOM 772 N N . ALA A 1 122 ? -0.431 3.574 30.311 1 16.077 102 ALA A N 1
ATOM 773 C CA . ALA A 1 122 ? 0.248 4.026 29.096 1 14.774 102 ALA A CA 1
ATOM 774 C C . ALA A 1 122 ? -0.699 4.041 27.891 1 13.724 102 ALA A C 1
ATOM 775 O O . ALA A 1 122 ? -0.59 4.925 27.036 1 12.503 102 ALA A O 1
ATOM 777 N N . TYR A 1 123 ? -1.593 3.036 27.802 1 12.714 103 TYR A N 1
ATOM 778 C CA . TYR A 1 123 ? -2.56 2.917 26.71 1 12.501 103 TYR A CA 1
ATOM 779 C C . TYR A 1 123 ? -3.63 4.001 26.848 1 12.956 103 TYR A C 1
ATOM 780 O O . TYR A 1 123 ? -3.927 4.715 25.896 1 13.231 103 TYR A O 1
ATOM 789 N N . LEU A 1 124 ? -4.226 4.125 28.045 1 12.522 104 LEU A N 1
ATOM 790 C CA . LEU A 1 124 ? -5.186 5.191 28.31 1 12.565 104 LEU A CA 1
ATOM 791 C C . LEU A 1 124 ? -4.579 6.568 28.014 1 12.899 104 LEU A C 1
ATOM 792 O O . LEU A 1 124 ? -5.257 7.425 27.461 1 13.019 104 LEU A O 1
ATOM 797 N N . THR A 1 125 ? -3.305 6.782 28.366 1 12.93 105 THR A N 1
ATOM 798 C CA . THR A 1 125 ? -2.646 8.044 28.088 1 13.845 105 THR A CA 1
ATOM 799 C C . THR A 1 125 ? -2.607 8.295 26.574 1 13.978 105 THR A C 1
ATOM 800 O O . THR A 1 125 ? -3.01 9.351 26.077 1 14.479 105 THR A O 1
ATOM 804 N N . LEU A 1 126 ? -2.114 7.312 25.829 1 13.959 106 LEU A N 1
ATOM 805 C CA . LEU A 1 126 ? -2.109 7.405 24.376 1 12.701 106 LEU A CA 1
ATOM 806 C C . LEU A 1 126 ? -3.513 7.68 23.812 1 12.815 106 LEU A C 1
ATOM 807 O O . LEU A 1 126 ? -3.659 8.503 22.892 1 12.22 106 LEU A O 1
ATOM 812 N N . SER A 1 127 ? -4.54 6.984 24.343 1 12.934 107 SER A N 1
ATOM 813 C CA . SER A 1 127 ? -5.893 7.09 23.801 1 12.852 107 SER A CA 1
ATOM 814 C C . SER A 1 127 ? -6.476 8.491 24.035 1 13.426 107 SER A C 1
ATOM 815 O O . SER A 1 127 ? -7.058 9.097 23.129 1 12.856 107 SER A O 1
ATOM 818 N N . ARG A 1 128 ? -6.286 9.024 25.256 1 13.221 108 ARG A N 1
ATOM 819 C CA . ARG A 1 128 ? -6.809 10.33 25.618 1 13.829 108 ARG A CA 1
ATOM 820 C C . ARG A 1 128 ? -6.058 11.418 24.85 1 14.933 108 ARG A C 1
ATOM 821 O O . ARG A 1 128 ? -6.655 12.388 24.368 1 15.271 108 ARG A O 1
ATOM 829 N N . GLU A 1 129 ? -4.728 11.308 24.786 1 16.046 109 GLU A N 1
ATOM 830 C CA . GLU A 1 129 ? -3.958 12.319 24.081 1 18.345 109 GLU A CA 1
ATOM 831 C C . GLU A 1 129 ? -4.437 12.365 22.622 1 17.61 109 GLU A C 1
ATOM 832 O O . GLU A 1 129 ? -4.56 13.431 22.017 1 17.346 109 GLU A O 1
ATOM 838 N N . THR A 1 130 ? -4.73 11.188 22.067 1 16.895 110 THR A N 1
ATOM 839 C CA . THR A 1 130 ? -5.029 11.037 20.646 1 16.671 110 THR A CA 1
ATOM 840 C C . THR A 1 130 ? -6.411 11.609 20.329 1 18.085 110 THR A C 1
ATOM 841 O O . THR A 1 130 ? -6.552 12.377 19.37 1 18.377 110 THR A O 1
ATOM 845 N N . ALA A 1 131 ? -7.406 11.24 21.159 1 19.903 111 ALA A N 1
ATOM 846 C CA . ALA A 1 131 ? -8.779 11.716 21.077 1 19.772 111 ALA A CA 1
ATOM 847 C C . ALA A 1 131 ? -8.82 13.245 21.183 1 21.248 111 ALA A C 1
ATOM 848 O O . ALA A 1 131 ? -9.639 13.898 20.529 1 22.072 111 ALA A O 1
ATOM 850 N N . ARG A 1 132 ? -7.914 13.811 21.998 1 21.681 112 ARG A N 1
ATOM 851 C CA . ARG A 1 132 ? -7.734 15.25 22.104 1 22.224 112 ARG A CA 1
ATOM 852 C C . ARG A 1 132 ? -7.208 15.816 20.782 1 24.104 112 ARG A C 1
ATOM 853 O O . ARG A 1 132 ? -7.779 16.765 20.249 1 25.961 112 ARG A O 1
ATOM 861 N N . ARG A 1 133 ? -6.097 15.247 20.298 1 24.718 113 ARG A N 1
ATOM 862 C CA . ARG A 1 133 ? -5.366 15.695 19.121 1 25.856 113 ARG A CA 1
ATOM 863 C C . ARG A 1 133 ? -6.222 15.58 17.859 1 25.089 113 ARG A C 1
ATOM 864 O O . ARG A 1 133 ? -6.309 16.526 17.075 1 24.445 113 ARG A O 1
ATOM 872 N N . ARG A 1 134 ? -6.815 14.402 17.644 1 24.321 114 ARG A N 1
ATOM 873 C CA . ARG A 1 134 ? -7.661 14.126 16.49 1 21.953 114 ARG A CA 1
ATOM 874 C C . ARG A 1 134 ? -8.997 14.849 16.644 1 24.084 114 ARG A C 1
ATOM 875 O O . ARG A 1 134 ? -9.763 14.956 15.686 1 28.54 114 ARG A O 1
ATOM 883 N N . GLY A 1 135 ? -9.252 15.349 17.852 1 23.61 115 GLY A N 1
ATOM 884 C CA . GLY A 1 135 ? -10.542 15.9 18.226 1 24.554 115 GLY A CA 1
ATOM 885 C C . GLY A 1 135 ? -11.658 14.879 18.013 1 25.632 115 GLY A C 1
ATOM 886 O O . GLY A 1 135 ? -12.702 15.237 17.478 1 26.554 115 GLY A O 1
ATOM 887 N N . THR A 1 136 ? -11.431 13.616 18.421 1 24.523 116 THR A N 1
ATOM 888 C CA . THR A 1 136 ? -12.462 12.586 18.352 1 25.075 116 THR A CA 1
ATOM 889 C C . THR A 1 136 ? -12.82 12.121 19.774 1 26.994 116 THR A C 1
ATOM 890 O O . THR A 1 136 ? -12.231 12.583 20.749 1 27.725 116 THR A O 1
ATOM 894 N N . GLY A 1 137 ? -13.804 11.211 19.886 1 26.748 117 GLY A N 1
ATOM 895 C CA . GLY A 1 137 ? -14.393 10.803 21.153 1 25.966 117 GLY A CA 1
ATOM 896 C C . GLY A 1 137 ? -13.36 10.238 22.127 1 27.391 117 GLY A C 1
ATOM 897 O O . GLY A 1 137 ? -12.548 9.392 21.77 1 25.833 117 GLY A O 1
ATOM 898 N N . ASP A 1 138 ? -13.411 10.708 23.382 1 26.382 118 ASP A N 1
ATOM 899 C CA . ASP A 1 138 ? -12.481 10.281 24.411 1 23.99 118 ASP A CA 1
ATOM 900 C C . ASP A 1 138 ? -13.091 9.074 25.119 1 23.338 118 ASP A C 1
ATOM 901 O O . ASP A 1 138 ? -13.599 9.182 26.251 1 21.891 118 ASP A O 1
ATOM 906 N N . THR A 1 139 ? -13.04 7.921 24.433 1 20.901 119 THR A N 1
ATOM 907 C CA . THR A 1 139 ? -13.827 6.785 24.886 1 20.914 119 THR A CA 1
ATOM 908 C C . THR A 1 139 ? -12.897 5.669 25.342 1 19.083 119 THR A C 1
ATOM 909 O O . THR A 1 139 ? -13.379 4.577 25.605 1 18.812 119 THR A O 1
ATOM 913 N N . ASP A 1 140 ? -11.584 5.95 25.399 1 17.812 120 ASP A N 1
ATOM 914 C CA . ASP A 1 140 ? -10.583 5.03 25.932 1 15.794 120 ASP A CA 1
ATOM 915 C C . ASP A 1 140 ? -10.529 3.744 25.107 1 14.9 120 ASP A C 1
ATOM 916 O O . ASP A 1 140 ? -10.173 2.7 25.63 1 14.44 120 ASP A O 1
ATOM 921 N N . ARG A 1 141 ? -10.841 3.844 23.807 1 14.961 121 ARG A N 1
ATOM 922 C CA A ARG A 1 141 ? -10.923 2.698 22.912 0.5 15.158 121 ARG A CA 1
ATOM 923 C CA B ARG A 1 141 ? -10.895 2.687 22.927 0.5 14.468 121 ARG A CA 1
ATOM 924 C C . ARG A 1 141 ? -10.195 2.978 21.593 1 14.383 121 ARG A C 1
ATOM 925 O O . ARG A 1 141 ? -10.556 2.421 20.551 1 14.414 121 ARG A O 1
ATOM 940 N N . ILE A 1 142 ? -9.147 3.823 21.622 1 14.215 122 ILE A N 1
ATOM 941 C CA . ILE A 1 142 ? -8.363 4.108 20.414 1 14.357 122 ILE A CA 1
ATOM 942 C C . ILE A 1 142 ? -7.813 2.81 19.81 1 12.211 122 ILE A C 1
ATOM 943 O O . ILE A 1 142 ? 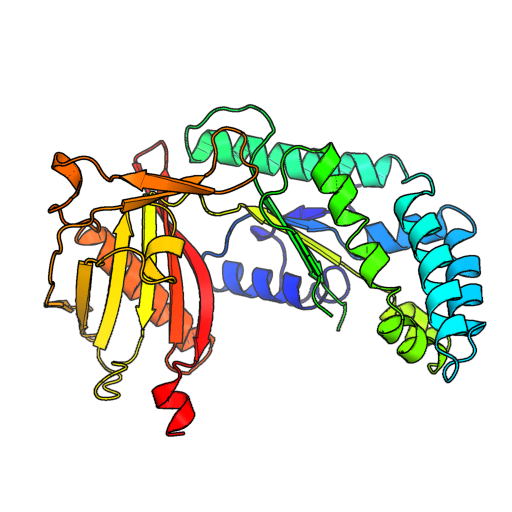-7.25 2.002 20.552 1 11.739 122 ILE A O 1
ATOM 948 N N . PRO A 1 143 ? -8.016 2.517 18.485 1 11.466 123 PRO A N 1
ATOM 949 C CA . PRO A 1 143 ? -7.4 1.349 17.86 1 10.55 123 PRO A CA 1
ATOM 950 C C . PRO A 1 143 ? -5.883 1.458 17.735 1 10.162 123 PRO A C 1
ATOM 951 O O . PRO A 1 143 ? -5.366 2.498 17.32 1 9.928 123 PRO A O 1
ATOM 955 N N . VAL A 1 144 ? -5.197 0.359 18.08 1 9.611 124 VAL A N 1
ATOM 956 C CA . VAL A 1 144 ? -3.749 0.282 18.099 1 8.895 124 VAL A CA 1
ATOM 957 C C . VAL A 1 144 ? -3.286 -1.018 17.437 1 9.058 124 VAL A C 1
ATOM 958 O O . VAL A 1 144 ? -4.022 -2.003 17.309 1 8.696 124 VAL A O 1
ATOM 962 N N . ALA A 1 145 ? -2.012 -1.023 17.047 1 9.228 125 ALA A N 1
ATOM 963 C CA . ALA A 1 145 ? -1.328 -2.238 16.665 1 9.325 125 ALA A CA 1
ATOM 964 C C . ALA A 1 145 ? -0.409 -2.654 17.807 1 9.987 125 ALA A C 1
ATOM 965 O O . ALA A 1 145 ? 0.118 -1.784 18.489 1 10.658 125 ALA A O 1
ATOM 967 N N . VAL A 1 146 ? -0.219 -3.968 18.006 1 10.603 126 VAL A N 1
ATOM 968 C CA . VAL A 1 146 ? 0.655 -4.53 19.037 1 11.214 126 VAL A CA 1
ATOM 969 C C . VAL A 1 146 ? 1.661 -5.451 18.337 1 12.33 126 VAL A C 1
ATOM 970 O O . VAL A 1 146 ? 1.255 -6.304 17.55 1 11.487 126 VAL A O 1
ATOM 974 N N . ARG A 1 147 ? 2.97 -5.235 18.523 1 13.669 127 ARG A N 1
ATOM 975 C CA . ARG A 1 147 ? 3.926 -5.96 17.697 1 15.948 127 ARG A CA 1
ATOM 976 C C . ARG A 1 147 ? 5.141 -6.288 18.541 1 17.235 127 ARG A C 1
ATOM 977 O O . ARG A 1 147 ? 5.586 -5.463 19.324 1 16.685 127 ARG A O 1
ATOM 985 N N . SER A 1 148 ? 5.675 -7.493 18.349 1 20.692 128 SER A N 1
AT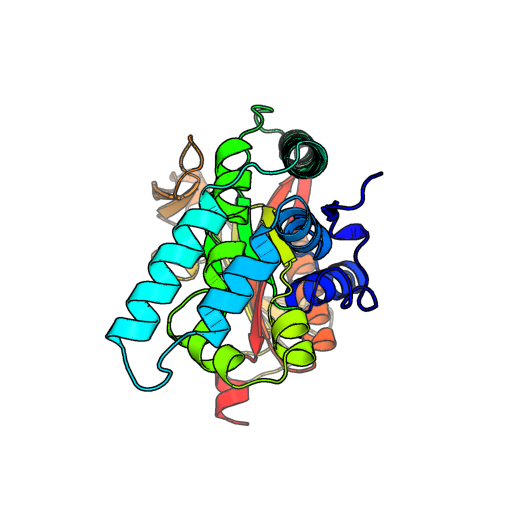OM 986 C CA . SER A 1 148 ? 6.721 -8.065 19.181 1 23.579 128 SER A CA 1
ATOM 987 C C . SER A 1 148 ? 8.084 -7.528 18.754 1 27.994 128 SER A C 1
ATOM 988 O O . SER A 1 148 ? 8.259 -7.048 17.636 1 28.867 128 SER A O 1
ATOM 991 N N . SER A 1 149 ? 9.036 -7.57 19.688 1 33.325 129 SER A N 1
ATOM 992 C CA . SER A 1 149 ? 10.301 -6.865 19.553 1 38.496 129 SER A CA 1
ATOM 993 C C . SER A 1 149 ? 11.389 -7.645 20.298 1 46.572 129 SER A C 1
ATOM 994 O O . SER A 1 149 ? 11.53 -7.536 21.52 1 44.699 129 SER A O 1
ATOM 997 N N . SER A 1 150 ? 12.134 -8.464 19.54 1 48.85 130 SER A N 1
ATOM 998 C CA . SER A 1 150 ? 13.278 -9.203 20.056 1 54.305 130 SER A CA 1
ATOM 999 C C . SER A 1 150 ? 14.436 -8.263 20.404 1 60.461 130 SER A C 1
ATOM 1000 O O . SER A 1 150 ? 14.615 -7.212 19.777 1 52.596 130 SER A O 1
ATOM 1003 N N . VAL A 1 151 ? 15.217 -8.674 21.417 1 63.612 131 VAL A N 1
ATOM 1004 C CA . VAL A 1 151 ? 16.283 -7.863 21.993 1 67.25 131 VAL A CA 1
ATOM 1005 C C . VAL A 1 151 ? 17.404 -7.66 20.974 1 72.097 131 VAL A C 1
ATOM 1006 O O . VAL A 1 151 ? 18.116 -6.655 21.009 1 71.659 131 VAL A O 1
ATOM 1010 N N . ASP A 1 152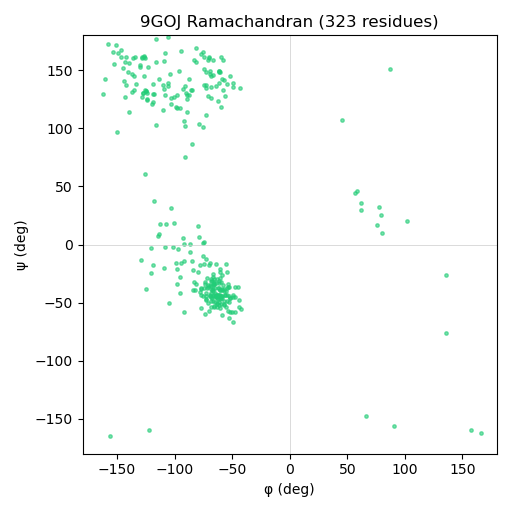 ? 17.554 -8.629 20.067 1 74.618 132 ASP A N 1
ATOM 1011 C CA . ASP A 1 152 ? 18.644 -8.574 19.114 1 75.168 132 ASP A CA 1
ATOM 1012 C C . ASP A 1 152 ? 18.094 -8.656 17.682 1 76.078 132 ASP A C 1
ATOM 1013 O O . ASP A 1 152 ? 17.527 -9.714 17.339 1 75.826 132 ASP A O 1
ATOM 1018 N N . GLN A 1 163 ? 11.315 -13.496 14.077 1 51.26 143 GLN A N 1
ATOM 1019 C CA . GLN A 1 163 ? 9.898 -13.721 14.467 1 49.877 143 GLN A CA 1
ATOM 1020 C C . GLN A 1 163 ? 9.214 -12.416 14.861 1 45.08 143 GLN A C 1
ATOM 1021 O O . GLN A 1 163 ? 9.443 -11.884 15.951 1 46.483 143 GLN A O 1
ATOM 1027 N N . GLN A 1 164 ? 8.336 -11.946 13.972 1 37.864 144 GLN A N 1
ATOM 1028 C CA . GLN A 1 164 ? 7.523 -10.768 14.209 1 29.562 144 GLN A CA 1
ATOM 1029 C C . GLN A 1 164 ? 6.092 -11.225 14.427 1 24.506 144 GLN A C 1
ATOM 1030 O O . GLN A 1 164 ? 5.548 -11.992 13.641 1 22.671 144 GLN A O 1
ATOM 1036 N N . GLU A 1 165 ? 5.507 -10.764 15.519 1 19.504 145 GLU A N 1
ATOM 1037 C CA . GLU A 1 165 ? 4.102 -10.981 15.778 1 18.324 145 GLU A CA 1
ATOM 1038 C C . GLU A 1 165 ? 3.417 -9.641 15.623 1 16.937 145 GLU A C 1
ATOM 1039 O O . GLU A 1 165 ? 3.926 -8.647 16.129 1 19.037 145 GLU A O 1
ATOM 1045 N N . THR A 1 166 ? 2.289 -9.594 14.915 1 14.536 146 THR A N 1
ATOM 1046 C CA . THR A 1 166 ? 1.604 -8.326 14.752 1 12.628 146 THR A CA 1
ATOM 1047 C C . THR A 1 166 ? 0.122 -8.569 14.937 1 11.369 146 THR A C 1
ATOM 1048 O O . THR A 1 166 ? -0.418 -9.415 14.238 1 12.2 146 THR A O 1
ATOM 1052 N N . TYR A 1 167 ? -0.521 -7.746 15.762 1 9.803 147 TYR A N 1
ATOM 1053 C CA . TYR A 1 167 ? -1.965 -7.671 15.893 1 8.901 147 TYR A CA 1
ATOM 1054 C C . TYR A 1 167 ? -2.407 -6.265 15.502 1 8.401 147 TYR A C 1
ATOM 1055 O O . TYR A 1 167 ? -1.919 -5.277 16.049 1 8.823 147 TYR A O 1
ATOM 1064 N N . LEU A 1 168 ? -3.389 -6.164 14.611 1 7.572 148 LEU A N 1
ATOM 1065 C CA . LEU A 1 168 ? -3.831 -4.856 14.154 1 7.252 148 LEU A CA 1
ATOM 1066 C C . LEU A 1 168 ? -5.211 -4.595 14.731 1 7.342 148 LEU A C 1
ATOM 1067 O O . LEU A 1 168 ? -5.933 -5.539 14.997 1 6.798 148 LEU A O 1
ATOM 1072 N N . TRP A 1 169 ? -5.596 -3.316 14.808 1 7.713 149 TRP A N 1
ATOM 1073 C CA . TRP A 1 169 ? -6.958 -2.991 15.184 1 8.583 149 TRP A CA 1
ATOM 1074 C C . TRP A 1 169 ? -7.284 -3.576 16.553 1 7.787 149 TRP A C 1
ATOM 1075 O O . TRP A 1 169 ? -8.364 -4.13 16.746 1 7.251 149 TRP A O 1
ATOM 1086 N N . VAL A 1 170 ? -6.368 -3.392 17.506 1 7.782 150 VAL A N 1
ATOM 1087 C CA . VAL A 1 170 ? -6.615 -3.799 18.888 1 8.194 150 VAL A CA 1
ATOM 1088 C C . VAL A 1 170 ? -7.267 -2.646 19.656 1 9.109 150 VAL A C 1
ATOM 1089 O O . VAL A 1 170 ? -6.74 -1.525 19.69 1 9.308 150 VAL A O 1
ATOM 1093 N N . VAL A 1 171 ? -8.393 -2.928 20.341 1 9.649 151 VAL A N 1
ATOM 1094 C CA . VAL A 1 171 ? -9.212 -1.86 20.896 1 10.51 151 VAL A CA 1
ATOM 1095 C C . VAL A 1 171 ? -9.479 -2.106 22.39 1 11.093 151 VAL A C 1
ATOM 1096 O O . VAL A 1 171 ? -9.867 -3.196 22.76 1 10.945 151 VAL A O 1
ATOM 1100 N N . GLY A 1 172 ? -9.256 -1.091 23.245 1 11.244 152 GLY A N 1
ATOM 1101 C CA . GLY A 1 172 ? -9.551 -1.182 24.675 1 10.726 152 GLY A CA 1
ATOM 1102 C C . GLY A 1 172 ? -8.386 -1.78 25.463 1 11.066 152 GLY A C 1
ATOM 1103 O O . GLY A 1 172 ? -7.601 -2.535 24.895 1 12.232 152 GLY A O 1
ATOM 1104 N N . ALA A 1 173 ? -8.256 -1.399 26.744 1 10.775 153 ALA A N 1
ATOM 1105 C CA . ALA A 1 173 ? -7.112 -1.759 27.58 1 11.394 153 ALA A CA 1
ATOM 1106 C C . ALA A 1 173 ? -6.992 -3.285 27.773 1 11.543 153 ALA A C 1
ATOM 1107 O O . ALA A 1 173 ? -5.883 -3.82 27.783 1 10.974 153 ALA A O 1
ATOM 1109 N N . ASP A 1 174 ? -8.129 -3.988 27.901 1 11.799 154 ASP A N 1
ATOM 1110 C CA . ASP A 1 174 ? -8.162 -5.431 28.084 1 13.264 154 ASP A CA 1
ATOM 1111 C C . ASP A 1 174 ? -7.546 -6.163 26.878 1 12.614 154 ASP A C 1
ATOM 1112 O O . ASP A 1 174 ? -6.726 -7.064 27.038 1 11.717 154 ASP A O 1
ATOM 1117 N N . ASP A 1 175 ? -7.937 -5.767 25.666 1 12.448 155 ASP A N 1
ATOM 1118 C CA . ASP A 1 175 ? -7.355 -6.367 24.477 1 14.269 155 ASP A CA 1
ATOM 1119 C C . ASP A 1 175 ? -5.876 -6.028 24.346 1 12.394 155 ASP A C 1
ATOM 1120 O O . ASP A 1 175 ? -5.123 -6.848 23.864 1 11.684 155 ASP A O 1
ATOM 1125 N N . VAL A 1 176 ? -5.456 -4.83 24.764 1 11.533 156 VAL A N 1
ATOM 1126 C CA . VAL A 1 176 ? -4.051 -4.48 24.658 1 10.714 156 VAL A CA 1
ATOM 1127 C C . VAL A 1 176 ? -3.234 -5.424 25.551 1 10.547 156 VAL A C 1
ATOM 1128 O O . VAL A 1 176 ? -2.198 -5.953 25.123 1 10.415 156 VAL A O 1
ATOM 1132 N N . ILE A 1 177 ? -3.722 -5.652 26.783 1 10.208 157 ILE A N 1
ATOM 1133 C CA . ILE A 1 177 ? -3.06 -6.554 27.706 1 10.29 157 ILE A CA 1
ATOM 1134 C C . ILE A 1 177 ? -3.047 -7.974 27.131 1 9.089 157 ILE A C 1
ATOM 1135 O O . ILE A 1 177 ? -1.994 -8.605 27.145 1 8.433 157 ILE A O 1
ATOM 1140 N N . ALA A 1 178 ? -4.188 -8.403 26.565 1 8.677 158 ALA A N 1
ATOM 1141 C CA . ALA A 1 178 ? -4.351 -9.727 25.975 1 9.372 158 ALA A CA 1
ATOM 1142 C C . ALA A 1 178 ? -3.377 -9.95 24.822 1 9.085 158 ALA A C 1
ATOM 1143 O O . ALA A 1 178 ? -2.847 -11.063 24.678 1 9.509 158 ALA A O 1
ATOM 1145 N N . LYS A 1 179 ? -3.155 -8.911 24.01 1 9 159 LYS A N 1
ATOM 1146 C CA . LYS A 1 179 ? -2.31 -9.056 22.823 1 9.089 159 LYS A CA 1
ATOM 1147 C C . LYS A 1 179 ? -0.837 -8.912 23.206 1 8.533 159 LYS A C 1
ATOM 1148 O O . LYS A 1 179 ? 0.024 -9.506 22.569 1 7.841 159 LYS A O 1
ATOM 1154 N N . VAL A 1 180 ? -0.558 -8.082 24.227 1 8.349 160 VAL A N 1
ATOM 1155 C CA . VAL A 1 180 ? 0.798 -8.01 24.741 1 9.126 160 VAL A CA 1
ATOM 1156 C C . VAL A 1 180 ? 1.232 -9.4 25.234 1 9.754 160 VAL A C 1
ATOM 1157 O O . VAL A 1 180 ? 2.373 -9.817 25.005 1 9.966 160 VAL A O 1
ATOM 1161 N N . ARG A 1 181 ? 0.317 -10.143 25.876 1 10.142 161 ARG A N 1
ATOM 1162 C CA . ARG A 1 181 ? 0.64 -11.487 26.346 1 11.091 161 ARG A CA 1
ATOM 1163 C C . ARG A 1 181 ? 0.859 -12.471 25.183 1 11.691 161 ARG A C 1
ATOM 1164 O O . ARG A 1 181 ? 1.763 -13.304 25.263 1 12.201 161 ARG A O 1
ATOM 1172 N N . GLU A 1 182 ? 0.008 -12.397 24.145 1 11.593 162 GLU A N 1
ATOM 1173 C CA A GLU A 1 182 ? 0.136 -13.177 22.917 0.5 11.99 162 GLU A CA 1
ATOM 1174 C CA B GLU A 1 182 ? 0.155 -13.205 22.941 0.5 11.58 162 GLU A CA 1
ATOM 1175 C C . GLU A 1 182 ? 1.524 -12.964 22.308 1 12.011 162 GLU A C 1
ATOM 1176 O O . GLU A 1 182 ? 2.155 -13.899 21.822 1 12.519 162 GLU A O 1
ATOM 1187 N N . CYS A 1 183 ? 1.996 -11.715 22.321 1 11.605 163 CYS A N 1
ATOM 1188 C CA . CYS A 1 183 ? 3.342 -11.396 21.877 1 11.859 163 CYS A CA 1
ATOM 1189 C C . CYS A 1 183 ? 4.39 -12.188 22.671 1 12.189 163 CYS A C 1
ATOM 1190 O O . CYS A 1 183 ? 5.289 -12.79 22.1 1 12.398 163 CYS A O 1
ATOM 1193 N N . TRP A 1 184 ? 4.279 -12.198 24.001 1 12.523 164 TRP A N 1
ATOM 1194 C CA . TRP A 1 184 ? 5.204 -12.928 24.863 1 12.881 164 TRP A CA 1
ATOM 1195 C C . TRP A 1 184 ? 5.173 -14.419 24.56 1 12.683 164 TRP A C 1
ATOM 1196 O O . TRP A 1 184 ? 6.199 -15.114 24.634 1 12.967 164 TRP A O 1
ATOM 1207 N N . ALA A 1 185 ? 3.957 -14.913 24.292 1 12.408 165 ALA A N 1
ATOM 1208 C CA . ALA A 1 185 ? 3.718 -16.311 23.984 1 12.259 165 ALA A CA 1
ATOM 1209 C C . ALA A 1 185 ? 4.382 -16.721 22.664 1 13.531 165 ALA A C 1
ATOM 1210 O O . ALA A 1 185 ? 4.746 -17.894 22.512 1 14.892 165 ALA A O 1
ATOM 1212 N N . SER A 1 186 ? 4.531 -15.794 21.702 1 13.807 166 SER A N 1
ATOM 1213 C CA . SER A 1 186 ? 5.063 -16.189 20.399 1 15.106 166 SER A CA 1
ATOM 1214 C C . SER A 1 186 ? 6.543 -16.578 20.498 1 16.584 166 SER A C 1
ATOM 1215 O O . SER A 1 186 ? 7.075 -17.225 19.602 1 17.083 166 SER A O 1
ATOM 1218 N N . LEU A 1 187 ? 7.194 -16.202 21.605 1 18.157 167 LEU A N 1
ATOM 1219 C CA . LEU A 1 187 ? 8.498 -16.726 21.987 1 19.492 167 LEU A CA 1
ATOM 1220 C C . LEU A 1 187 ? 8.505 -18.254 22.082 1 19.251 167 LEU A C 1
ATOM 1221 O O . LEU A 1 187 ? 9.58 -18.856 22.101 1 19.164 167 LEU A O 1
ATOM 1226 N N . TYR A 1 188 ? 7.323 -18.881 22.165 1 19.121 168 TYR A N 1
ATOM 1227 C CA . TYR A 1 188 ? 7.258 -20.307 22.428 1 20.74 168 TYR A CA 1
ATOM 1228 C C . TYR A 1 188 ? 6.603 -21.046 21.259 1 23.006 168 TYR A C 1
ATOM 1229 O O . TYR A 1 188 ? 5.892 -22.028 21.482 1 21.918 168 TYR A O 1
ATOM 1238 N N . THR A 1 189 ? 6.881 -20.621 20.009 1 21.961 169 THR A N 1
ATOM 1239 C CA . THR A 1 189 ? 6.455 -21.413 18.865 1 21.734 169 THR A CA 1
ATOM 1240 C C . THR A 1 189 ? 7.295 -22.695 18.813 1 22.254 169 THR A C 1
ATOM 1241 O O . THR A 1 189 ? 8.389 -22.74 19.389 1 21.551 169 THR A O 1
ATOM 1245 N N . PRO A 1 190 ? 6.848 -23.766 18.102 1 22.251 170 PRO A N 1
ATOM 1246 C CA . PRO A 1 190 ? 7.716 -24.91 17.817 1 24.031 170 PRO A CA 1
ATOM 1247 C C . PRO A 1 190 ? 9.129 -24.495 17.409 1 26.214 170 PRO A C 1
ATOM 1248 O O . PRO A 1 190 ? 10.113 -24.9 18.027 1 28.026 170 PRO A O 1
ATOM 1252 N N . GLN A 1 191 ? 9.212 -23.66 16.376 1 25.682 171 GLN A N 1
ATOM 1253 C CA . GLN A 1 191 ? 10.489 -23.247 15.837 1 26.403 171 GLN A CA 1
ATOM 1254 C C . GLN A 1 191 ? 11.339 -22.552 16.908 1 26.937 171 GLN A C 1
ATOM 1255 O O . GLN A 1 191 ? 12.536 -22.846 17.025 1 27.936 171 GLN A O 1
ATOM 1261 N N . ALA A 1 192 ? 10.731 -21.625 17.669 1 25.848 172 ALA A N 1
ATOM 1262 C CA . ALA A 1 192 ? 11.495 -20.762 18.571 1 26.13 172 ALA A CA 1
ATOM 1263 C C . ALA A 1 192 ? 12.076 -21.571 19.734 1 26.749 172 ALA A C 1
ATOM 1264 O O . ALA A 1 192 ? 13.192 -21.33 20.198 1 27.538 172 ALA A O 1
ATOM 1266 N N . ILE A 1 193 ? 11.276 -22.521 20.209 1 25.743 173 ILE A N 1
ATOM 1267 C CA . ILE A 1 193 ? 11.679 -23.419 21.268 1 27.54 173 ILE A CA 1
ATOM 1268 C C . ILE A 1 193 ? 12.907 -24.207 20.808 1 30.9 173 ILE A C 1
ATOM 1269 O O . ILE A 1 193 ? 13.963 -24.148 21.447 1 30.26 173 ILE A O 1
ATOM 1274 N N . ALA A 1 194 ? 12.764 -24.873 19.646 1 33.572 174 ALA A N 1
ATOM 1275 C CA . ALA A 1 194 ? 13.757 -25.774 19.091 1 32.901 174 ALA A CA 1
ATOM 1276 C C . ALA A 1 194 ? 15.102 -25.064 19.002 1 33.846 174 ALA A C 1
ATOM 1277 O O . ALA A 1 194 ? 16.139 -25.691 19.197 1 34.634 174 ALA A O 1
ATOM 1279 N N . TYR A 1 195 ? 15.052 -23.754 18.741 1 34.706 175 TYR A N 1
ATOM 1280 C CA . TYR A 1 195 ? 16.228 -22.938 18.478 1 37.812 175 TYR A CA 1
ATOM 1281 C C . TYR A 1 195 ? 16.921 -22.57 19.797 1 40.919 175 TYR A C 1
ATOM 1282 O O . TYR A 1 195 ? 18.118 -22.285 19.818 1 43.443 175 TYR A O 1
ATOM 1291 N N . ARG A 1 196 ? 16.17 -22.577 20.905 1 38.917 176 ARG A N 1
ATOM 1292 C CA . ARG A 1 196 ? 16.715 -22.158 22.185 1 36.337 176 ARG A CA 1
ATOM 1293 C C . ARG A 1 196 ? 17.133 -23.401 22.959 1 37.906 176 ARG A C 1
ATOM 1294 O O . ARG A 1 196 ? 18.103 -23.35 23.716 1 40.547 176 ARG A O 1
ATOM 1302 N N . ALA A 1 197 ? 16.37 -24.492 22.761 1 36.356 177 ALA A N 1
ATOM 1303 C CA . ALA A 1 197 ? 16.661 -25.823 23.278 1 38.207 177 ALA A CA 1
ATOM 1304 C C . ALA A 1 197 ? 18.133 -26.172 23.066 1 42.24 177 ALA A C 1
ATOM 1305 O O . ALA A 1 197 ? 18.735 -26.804 23.93 1 44.48 177 ALA A O 1
ATOM 1307 N N . GLY A 1 198 ? 18.691 -25.736 21.924 1 44.64 178 GLY A N 1
ATOM 1308 C CA . GLY A 1 198 ? 20.109 -25.809 21.596 1 49.221 178 GLY A CA 1
ATOM 1309 C C . GLY A 1 198 ? 21.004 -25.064 22.594 1 54.515 178 GLY A C 1
ATOM 1310 O O . GLY A 1 198 ? 21.827 -25.683 23.267 1 64.179 178 GLY A O 1
ATOM 1311 N N . MET A 1 199 ? 20.796 -23.748 22.73 1 50.988 179 MET A N 1
ATOM 1312 C CA . MET A 1 199 ? 21.738 -22.805 23.321 1 48.616 179 MET A CA 1
ATOM 1313 C C . MET A 1 199 ? 22.106 -23.135 24.775 1 47.269 179 MET A C 1
ATOM 1314 O O . MET A 1 199 ? 21.412 -23.868 25.483 1 43.442 179 MET A O 1
ATOM 1319 N N . SER A 1 200 ? 23.227 -22.547 25.211 1 46.001 180 SER A N 1
ATOM 1320 C CA . SER A 1 200 ? 23.589 -22.462 26.613 1 47.835 180 SER A CA 1
ATOM 1321 C C . SER A 1 200 ? 22.529 -21.667 27.375 1 48.195 180 SER A C 1
ATOM 1322 O O . SER A 1 200 ? 21.908 -20.75 26.833 1 47.605 180 SER A O 1
ATOM 1325 N N . GLU A 1 201 ? 22.35 -22.01 28.651 1 46.894 181 GLU A N 1
ATOM 1326 C CA . GLU A 1 201 ? 21.296 -21.42 29.454 1 46.513 181 GLU A CA 1
ATOM 1327 C C . GLU A 1 201 ? 21.334 -19.895 29.402 1 46.005 181 GLU A C 1
ATOM 1328 O O . GLU A 1 201 ? 20.293 -19.261 29.254 1 45.387 181 GLU A O 1
ATOM 1334 N N . THR A 1 202 ? 22.532 -19.323 29.564 1 46.101 182 THR A N 1
ATOM 1335 C CA . THR A 1 202 ? 22.765 -17.896 29.397 1 45.536 182 THR A CA 1
ATOM 1336 C C . THR A 1 202 ? 22.05 -17.386 28.146 1 44.572 182 THR A C 1
ATOM 1337 O O . THR A 1 202 ? 21.279 -16.43 28.211 1 43.719 182 THR A O 1
ATOM 1341 N N . ASP A 1 203 ? 22.32 -18.042 27.01 1 45.947 183 ASP A N 1
ATOM 1342 C CA . ASP A 1 203 ? 21.917 -17.537 25.71 1 44.317 183 ASP A CA 1
ATOM 1343 C C . ASP A 1 203 ? 20.404 -17.611 25.561 1 43.494 183 ASP A C 1
ATOM 1344 O O . ASP A 1 203 ? 19.812 -16.673 25.028 1 46.607 183 ASP A O 1
ATOM 1349 N N . ALA A 1 204 ? 19.81 -18.733 25.994 1 39.419 184 ALA A N 1
ATOM 1350 C CA . ALA A 1 204 ? 18.369 -18.91 25.908 1 37.268 184 ALA A CA 1
ATOM 1351 C C . ALA A 1 204 ? 17.657 -17.892 26.805 1 37.038 184 ALA A C 1
ATOM 1352 O O . ALA A 1 204 ? 16.676 -17.287 26.382 1 37.036 184 ALA A O 1
ATOM 1354 N N . ALA A 1 205 ? 18.184 -17.661 28.015 1 34.878 185 ALA A N 1
ATOM 1355 C CA . ALA A 1 205 ? 17.673 -16.619 28.893 1 33.178 185 ALA A CA 1
ATOM 1356 C C . ALA A 1 205 ? 17.692 -15.257 28.198 1 33.601 185 ALA A C 1
ATOM 1357 O O . ALA A 1 205 ? 16.725 -14.509 28.315 1 33.892 185 ALA A O 1
ATOM 1359 N N . GLU A 1 206 ? 18.788 -14.942 27.484 1 33.316 186 GLU A N 1
ATOM 1360 C CA . GLU A 1 206 ? 18.946 -13.663 26.799 1 32.257 186 GLU A CA 1
ATOM 1361 C C . GLU A 1 206 ? 18.063 -13.606 25.554 1 30.484 186 GLU A C 1
ATOM 1362 O O . GLU A 1 206 ? 17.542 -12.546 25.195 1 28.555 186 GLU A O 1
ATOM 1368 N N . ALA A 1 207 ? 17.881 -14.775 24.934 1 28.8 187 ALA A N 1
ATOM 1369 C CA . ALA A 1 207 ? 17.098 -14.925 23.726 1 28.011 187 ALA A CA 1
ATOM 1370 C C . ALA A 1 207 ? 15.624 -15.124 24.056 1 27.27 187 ALA A C 1
ATOM 1371 O O . ALA A 1 207 ? 14.835 -15.302 23.135 1 30.175 187 ALA A O 1
ATOM 1373 N N . SER A 1 208 ? 15.255 -15.126 25.344 1 26.038 188 SER A N 1
ATOM 1374 C CA . SER A 1 208 ? 13.853 -15.208 25.747 1 25.396 188 SER A CA 1
ATOM 1375 C C . SER A 1 208 ? 13.334 -13.833 26.143 1 24.623 188 SER A C 1
ATOM 1376 O O . SER A 1 208 ? 12.166 -13.712 26.512 1 23.114 188 SER A O 1
ATOM 1379 N N . LYS A 1 209 ? 14.219 -12.829 26.098 1 26.216 189 LYS A N 1
ATOM 1380 C CA . LYS A 1 209 ? 13.843 -11.458 26.398 1 26.832 189 LYS A CA 1
ATOM 1381 C C . LYS A 1 209 ? 13.036 -10.888 25.235 1 25.878 189 LYS A C 1
ATOM 1382 O O . LYS A 1 209 ? 13.384 -11.098 24.072 1 26.94 189 LYS A O 1
ATOM 1388 N N . ILE A 1 210 ? 11.955 -10.166 25.561 1 23.603 190 ILE A N 1
ATOM 1389 C CA . ILE A 1 210 ? 11.099 -9.578 24.543 1 20.518 190 ILE A CA 1
ATOM 1390 C C . ILE A 1 210 ? 10.563 -8.221 25.003 1 19.459 190 ILE A C 1
ATOM 1391 O O . ILE A 1 210 ? 10.408 -7.937 26.186 1 19.665 190 ILE A O 1
ATOM 1396 N N . SER A 1 211 ? 10.295 -7.367 24.016 1 17.92 191 SER A N 1
ATOM 1397 C CA . SER A 1 211 ? 9.656 -6.085 24.209 1 16.807 191 SER A CA 1
ATOM 1398 C C . SER A 1 211 ? 8.453 -6.034 23.273 1 16.461 191 SER A C 1
ATOM 1399 O O . SER A 1 211 ? 8.356 -6.842 22.341 1 16.881 191 SER A O 1
ATOM 1402 N N . VAL A 1 212 ? 7.518 -5.116 23.533 1 15.238 192 VAL A N 1
ATOM 1403 C CA . VAL A 1 212 ? 6.309 -5.039 22.727 1 14.763 192 VAL A CA 1
ATOM 1404 C C . VAL A 1 212 ? 6.021 -3.579 22.39 1 14.798 192 VAL A C 1
ATOM 1405 O O . VAL A 1 212 ? 6.087 -2.712 23.256 1 15.382 192 VAL A O 1
ATOM 1409 N N . ALA A 1 213 ? 5.724 -3.303 21.113 1 14.213 193 ALA A N 1
ATOM 1410 C CA . ALA A 1 213 ? 5.382 -1.96 20.672 1 13.693 193 ALA A CA 1
ATOM 1411 C C . ALA A 1 213 ? 3.865 -1.852 20.544 1 13.181 193 ALA A C 1
ATOM 1412 O O . ALA A 1 213 ? 3.258 -2.72 19.924 1 13.893 193 ALA A O 1
ATOM 1414 N N . VAL A 1 214 ? 3.272 -0.839 21.204 1 12.587 194 VAL A N 1
ATOM 1415 C CA . VAL A 1 214 ? 1.871 -0.459 21.065 1 11.453 194 VAL A CA 1
ATOM 1416 C C . VAL A 1 214 ? 1.819 0.89 20.349 1 11.566 194 VAL A C 1
ATOM 1417 O O . VAL A 1 214 ? 2.276 1.877 20.909 1 10.492 194 VAL A O 1
ATOM 1421 N N . GLN A 1 215 ? 1.238 0.916 19.141 1 11.861 195 GLN A N 1
ATOM 1422 C CA . GLN A 1 215 ? 1.222 2.114 18.317 1 13.693 195 GLN A CA 1
ATOM 1423 C C . GLN A 1 215 ? -0.16 2.341 17.721 1 12.536 195 GLN A C 1
ATOM 1424 O O . GLN A 1 215 ? -0.841 1.398 17.354 1 12.43 195 GLN A O 1
ATOM 1430 N N . LEU A 1 216 ? -0.543 3.61 17.59 1 12.293 196 LEU A N 1
ATOM 1431 C CA . LEU A 1 216 ? -1.737 4.03 16.863 1 11.9 196 LEU A CA 1
ATOM 1432 C C . LEU A 1 216 ? -1.859 3.261 15.553 1 11.919 196 LEU A C 1
ATOM 1433 O O . LEU A 1 216 ? -0.864 3.106 14.87 1 13.486 196 LEU A O 1
ATOM 1438 N N . MET A 1 217 ? -3.062 2.763 15.229 1 11.127 197 MET A N 1
ATOM 1439 C CA . MET A 1 217 ? -3.451 2.601 13.839 1 10.649 197 MET A CA 1
ATOM 1440 C C . MET A 1 217 ? -3.639 4.004 13.261 1 11.444 197 MET A C 1
ATOM 1441 O O . MET A 1 217 ? -4.073 4.897 13.966 1 11.766 197 MET A O 1
ATOM 1446 N N . ALA A 1 218 ? -3.335 4.194 11.962 1 11.205 198 ALA A N 1
ATOM 1447 C CA . ALA A 1 218 ? -3.686 5.436 11.298 1 12.807 198 ALA A CA 1
ATOM 1448 C C . ALA A 1 218 ? -5.203 5.584 11.319 1 13.758 198 ALA A C 1
ATOM 1449 O O . ALA A 1 218 ? -5.904 4.574 11.347 1 14.685 198 ALA A O 1
ATOM 1451 N N . ASP A 1 219 ? -5.672 6.837 11.38 1 14.741 199 ASP A N 1
ATOM 1452 C CA . ASP A 1 219 ? -7.039 7.224 11.072 1 16.72 199 ASP A CA 1
ATOM 1453 C C . ASP A 1 219 ? -6.953 8.324 10.005 1 17.066 199 ASP A C 1
ATOM 1454 O O . ASP A 1 219 ? -7.349 9.46 10.234 1 19.249 199 ASP A O 1
ATOM 1459 N N . ALA A 1 220 ? -6.367 7.967 8.854 1 16.619 200 ALA A N 1
ATOM 1460 C CA . ALA A 1 220 ? -5.915 8.891 7.819 1 15.005 200 ALA A CA 1
ATOM 1461 C C . ALA A 1 220 ? -7.07 9.694 7.243 1 15.656 200 ALA A C 1
ATOM 1462 O O . ALA A 1 220 ? -8.089 9.122 6.908 1 16.949 200 ALA A O 1
ATOM 1464 N N . ASP A 1 221 ? -6.856 10.991 7.007 1 17.207 201 ASP A N 1
ATOM 1465 C CA . ASP A 1 221 ? -7.756 11.767 6.159 1 17.693 201 ASP A CA 1
ATOM 1466 C C . ASP A 1 221 ? -7.478 11.475 4.689 1 16.144 201 ASP A C 1
ATOM 1467 O O . ASP A 1 221 ? -8.397 11.359 3.879 1 15.357 201 ASP A O 1
ATOM 1472 N N . VAL A 1 222 ? -6.187 11.368 4.374 1 14.608 202 VAL A N 1
ATOM 1473 C CA . VAL A 1 222 ? -5.656 11.094 3.054 1 12.508 202 VAL A CA 1
ATOM 1474 C C . VAL A 1 222 ? -4.486 10.142 3.301 1 12.125 202 VAL A C 1
ATOM 1475 O O . VAL A 1 222 ? -3.888 10.176 4.372 1 12.794 202 VAL A O 1
ATOM 1479 N N . ALA A 1 223 ? -4.209 9.242 2.359 1 10.978 203 ALA A N 1
ATOM 1480 C CA . ALA A 1 223 ? -3.105 8.308 2.508 1 10.975 203 ALA A CA 1
ATOM 1481 C C . ALA A 1 223 ? -2.689 7.823 1.126 1 11.143 203 ALA A C 1
ATOM 1482 O O . ALA A 1 223 ? -3.341 8.135 0.128 1 11.425 203 ALA A O 1
ATOM 1484 N N . GLY A 1 224 ? -1.583 7.079 1.055 1 11.028 204 GLY A N 1
ATOM 1485 C CA . GLY A 1 224 ? -1.033 6.762 -0.254 1 11.116 204 GLY A CA 1
ATOM 1486 C C . GLY A 1 224 ? 0.449 6.423 -0.16 1 10.834 204 GLY A C 1
ATOM 1487 O O . GLY A 1 224 ? 0.952 6.107 0.92 1 10.941 204 GLY A O 1
ATOM 1488 N N . VAL A 1 225 ? 1.137 6.528 -1.296 1 10.194 205 VAL A N 1
ATOM 1489 C CA . VAL A 1 225 ? 2.532 6.125 -1.387 1 10.591 205 VAL A CA 1
ATOM 1490 C C . VAL A 1 225 ? 3.345 7.261 -1.98 1 11.019 205 VAL A C 1
ATOM 1491 O O . VAL A 1 225 ? 2.787 8.175 -2.608 1 10.52 205 VAL A O 1
ATOM 1495 N N . MET A 1 226 ? 4.661 7.188 -1.746 1 11.223 206 MET A N 1
ATOM 1496 C CA . MET A 1 226 ? 5.573 8.191 -2.261 1 11.285 206 MET A CA 1
ATOM 1497 C C . MET A 1 226 ? 6.855 7.489 -2.688 1 12.277 206 MET A C 1
ATOM 1498 O O . MET A 1 226 ? 7.314 6.59 -1.987 1 11.646 206 MET A O 1
ATOM 1503 N N . PHE A 1 227 ? 7.412 7.878 -3.856 1 12.821 207 PHE A N 1
ATOM 1504 C CA . PHE A 1 227 ? 8.689 7.339 -4.301 1 13.893 207 PHE A CA 1
ATOM 1505 C C . PHE A 1 227 ? 9.676 8.494 -4.418 1 14.697 207 PHE A C 1
ATOM 1506 O O . PHE A 1 227 ? 9.324 9.551 -4.933 1 14.685 207 PHE A O 1
ATOM 1514 N N . THR A 1 228 ? 10.921 8.291 -3.973 1 15.615 208 THR A N 1
ATOM 1515 C CA . THR A 1 228 ? 11.938 9.335 -4.11 1 16.317 208 THR A CA 1
ATOM 1516 C C . THR A 1 228 ? 12.873 8.976 -5.271 1 17.704 208 THR A C 1
ATOM 1517 O O . THR A 1 228 ? 14.064 9.3 -5.287 1 17.911 208 THR A O 1
ATOM 1521 N N . VAL A 1 229 ? 12.274 8.286 -6.248 1 18.544 209 VAL A N 1
ATOM 1522 C CA . VAL A 1 229 ? 12.822 7.988 -7.562 1 20.079 209 VAL A CA 1
ATOM 1523 C C . VAL A 1 229 ? 11.65 7.637 -8.486 1 20.611 209 VAL A C 1
ATOM 1524 O O . VAL A 1 229 ? 10.688 7.002 -8.055 1 20.449 209 VAL A O 1
ATOM 1528 N N . SER A 1 230 ? 11.708 8.054 -9.759 1 21.564 210 SER A N 1
ATOM 1529 C CA . SER A 1 230 ? 10.684 7.596 -10.683 1 21.831 210 SER A CA 1
ATOM 1530 C C . SER A 1 230 ? 10.755 6.073 -10.828 1 22.856 210 SER A C 1
ATOM 1531 O O . SER A 1 230 ? 11.813 5.52 -11.143 1 22.421 210 SER A O 1
ATOM 1534 N N . PRO A 1 231 ? 9.657 5.322 -10.569 1 23.477 211 PRO A N 1
ATOM 1535 C CA . PRO A 1 231 ? 9.654 3.896 -10.88 1 24.782 211 PRO A CA 1
ATOM 1536 C C . PRO A 1 231 ? 9.89 3.644 -12.37 1 27.985 211 PRO A C 1
ATOM 1537 O O . PRO A 1 231 ? 10.547 2.668 -12.731 1 27.33 211 PRO A O 1
ATOM 1541 N N . ARG A 1 232 ? 9.412 4.592 -13.199 1 32.087 212 ARG A N 1
ATOM 1542 C CA . ARG A 1 232 ? 9.398 4.457 -14.652 1 32.738 212 ARG A CA 1
ATOM 1543 C C . ARG A 1 232 ? 10.816 4.62 -15.213 1 34.576 212 ARG A C 1
ATOM 1544 O O . ARG A 1 232 ? 11.336 3.705 -15.864 1 34.323 212 ARG A O 1
ATOM 1552 N N . THR A 1 233 ? 11.432 5.786 -14.971 1 30.144 213 THR A N 1
ATOM 1553 C CA . THR A 1 233 ? 12.697 6.089 -15.619 1 29.938 213 THR A CA 1
ATOM 1554 C C . THR A 1 233 ? 13.889 5.786 -14.708 1 30.347 213 THR A C 1
ATOM 1555 O O . THR A 1 233 ? 15.003 5.649 -15.21 1 33.003 213 THR A O 1
ATOM 1559 N N . GLY A 1 234 ? 13.678 5.723 -13.388 1 27.284 214 GLY A N 1
ATOM 1560 C CA . GLY A 1 234 ? 14.78 5.709 -12.431 1 25.384 214 GLY A CA 1
ATOM 1561 C C . GLY A 1 234 ? 15.411 7.093 -12.248 1 25.334 214 GLY A C 1
ATOM 1562 O O . GLY A 1 234 ? 16.518 7.217 -11.724 1 24.872 214 GLY A O 1
ATOM 1563 N N . ASP A 1 235 ? 14.696 8.146 -12.678 1 24.587 215 ASP A N 1
ATOM 1564 C CA . ASP A 1 235 ? 15.059 9.523 -12.36 1 22.483 215 ASP A CA 1
ATOM 1565 C C . ASP A 1 235 ? 15.069 9.72 -10.841 1 21.58 215 ASP A C 1
ATOM 1566 O O . ASP A 1 235 ? 14.053 9.544 -10.171 1 20.737 215 ASP A O 1
ATOM 1571 N N . ARG A 1 236 ? 16.234 10.07 -10.29 1 21.212 216 ARG A N 1
ATOM 1572 C CA . ARG A 1 236 ? 16.367 10.22 -8.851 1 20.836 216 ARG A CA 1
ATOM 1573 C C . ARG A 1 236 ? 16.302 11.702 -8.474 1 20.298 216 ARG A C 1
ATOM 1574 O O . ARG A 1 236 ? 16.734 12.081 -7.393 1 19.643 216 ARG A O 1
ATOM 1582 N N . SER A 1 237 ? 15.771 12.549 -9.361 1 20.047 217 SER A N 1
ATOM 1583 C CA . SER A 1 237 ? 15.697 13.962 -9.024 1 20.305 217 SER A CA 1
ATOM 1584 C C . SER A 1 237 ? 14.243 14.389 -8.874 1 19.605 217 SER A C 1
ATOM 1585 O O . SER A 1 237 ? 13.978 15.575 -8.711 1 21.204 217 SER A O 1
ATOM 1588 N N . VAL A 1 238 ? 13.327 13.408 -8.888 1 18.549 218 VAL A N 1
ATOM 1589 C CA . VAL A 1 238 ? 11.901 13.674 -8.761 1 17.054 218 VAL A CA 1
ATOM 1590 C C . VAL A 1 238 ? 11.284 12.845 -7.625 1 16.702 218 VAL A C 1
ATOM 1591 O O . VAL A 1 238 ? 11.869 11.859 -7.172 1 16.403 218 VAL A O 1
ATOM 1595 N N . ILE A 1 239 ? 10.1 13.285 -7.165 1 15.366 219 ILE A N 1
ATOM 1596 C CA . ILE A 1 239 ? 9.278 12.62 -6.161 1 15.031 219 ILE A CA 1
ATOM 1597 C C . ILE A 1 239 ? 7.879 12.407 -6.746 1 15.353 219 ILE A C 1
ATOM 1598 O O . ILE A 1 239 ? 7.3 13.314 -7.335 1 15.848 219 ILE A O 1
ATOM 1603 N N . ALA A 1 240 ? 7.353 11.191 -6.603 1 14.162 220 ALA A N 1
ATOM 1604 C CA . ALA A 1 240 ? 6.029 10.855 -7.087 1 13.454 220 ALA A CA 1
ATOM 1605 C C . ALA A 1 240 ? 5.17 10.459 -5.881 1 13.708 220 ALA A C 1
ATOM 1606 O O . ALA A 1 240 ? 5.607 9.739 -4.998 1 14.476 220 ALA A O 1
ATOM 1608 N N . ILE A 1 241 ? 3.991 11.061 -5.764 1 13.637 221 ILE A N 1
ATOM 1609 C CA . ILE A 1 241 ? 3.086 10.832 -4.662 1 12.333 221 ILE A CA 1
ATOM 1610 C C . ILE A 1 241 ? 1.775 10.404 -5.305 1 12.548 221 ILE A C 1
ATOM 1611 O O . ILE A 1 241 ? 1.326 11.072 -6.251 1 13.09 221 ILE A O 1
ATOM 1616 N N . ASN A 1 242 ? 1.201 9.288 -4.81 1 11.625 222 ASN A N 1
ATOM 1617 C CA . ASN A 1 242 ? -0.117 8.848 -5.225 1 11.256 222 ASN A CA 1
ATOM 1618 C C . ASN A 1 242 ? -0.987 8.847 -3.992 1 11.099 222 ASN A C 1
ATOM 1619 O O . ASN A 1 242 ? -0.58 8.224 -3.021 1 11.355 222 ASN A O 1
ATOM 1624 N N . ALA A 1 243 ? -2.102 9.594 -4.003 1 11.429 223 ALA A N 1
ATOM 1625 C CA . ALA A 1 243 ? -2.833 9.86 -2.765 1 11.367 223 ALA A CA 1
ATOM 1626 C C . ALA A 1 243 ? -4.329 9.722 -3.028 1 11.966 223 ALA A C 1
ATOM 1627 O O . ALA A 1 243 ? -4.769 10.043 -4.132 1 11.748 223 ALA A O 1
ATOM 1629 N N . SER A 1 244 ? -5.093 9.248 -2.02 1 11.637 224 SER A N 1
ATOM 1630 C CA . SER A 1 244 ? -6.551 9.216 -2.088 1 11.987 224 SER A CA 1
ATOM 1631 C C . SER A 1 244 ? -7.13 9.446 -0.702 1 12.931 224 SER A C 1
ATOM 1632 O O . SER A 1 244 ? -6.403 9.364 0.297 1 13.05 224 SER A O 1
ATOM 1635 N N . TRP A 1 245 ? -8.446 9.711 -0.654 1 13.882 225 TRP A N 1
ATOM 1636 C CA . TRP A 1 245 ? -9.161 9.923 0.601 1 14.55 225 TRP A CA 1
ATOM 1637 C C . TRP A 1 245 ? -9.071 8.675 1.483 1 13.594 225 TRP A C 1
ATOM 1638 O O . TRP A 1 245 ? -9.008 7.555 0.972 1 14.479 225 TRP A O 1
ATOM 1649 N N . GLY A 1 246 ? -9.072 8.9 2.801 1 13.711 226 GLY A N 1
ATOM 1650 C CA . GLY A 1 246 ? -9.13 7.87 3.836 1 12.504 226 GLY A CA 1
ATOM 1651 C C . GLY A 1 246 ? -7.885 6.979 3.871 1 13.264 226 GLY A C 1
ATOM 1652 O O . GLY A 1 246 ? -6.777 7.411 3.512 1 12.004 226 GLY A O 1
ATOM 1653 N N . LEU A 1 247 ? -8.103 5.695 4.242 1 12.839 227 LEU A N 1
ATOM 1654 C CA . LEU A 1 247 ? -7.029 4.764 4.543 1 11.819 227 LEU A CA 1
ATOM 1655 C C . LEU A 1 247 ? -6.222 4.409 3.295 1 12.317 227 LEU A C 1
ATOM 1656 O O . LEU A 1 247 ? -6.773 4.269 2.202 1 12.675 227 LEU A O 1
ATOM 1661 N N . GLY A 1 248 ? -4.906 4.219 3.48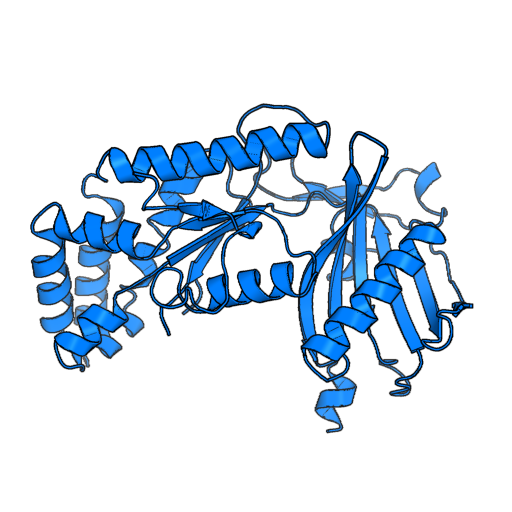2 1 12.642 228 GLY A N 1
ATOM 1662 C CA . GLY A 1 248 ? -3.959 3.981 2.4 1 12.589 228 GLY A CA 1
ATOM 1663 C C . GLY A 1 248 ? -4.222 2.676 1.643 1 14.221 228 GLY A C 1
ATOM 1664 O O . GLY A 1 248 ? -3.733 2.507 0.515 1 15.092 228 GLY A O 1
ATOM 1665 N N . GLN A 1 249 ? -5.023 1.791 2.267 1 14.849 229 GLN A N 1
ATOM 1666 C CA . GLN A 1 249 ? -5.422 0.486 1.772 1 13.313 229 GLN A CA 1
ATOM 1667 C C . GLN A 1 249 ? -6.051 0.573 0.386 1 13.876 229 GLN A C 1
ATOM 1668 O O . GLN A 1 249 ? -5.855 -0.317 -0.429 1 14.193 229 GLN A O 1
ATOM 1674 N N . SER A 1 250 ? -6.828 1.619 0.112 1 14.197 230 SER A N 1
ATOM 1675 C CA . SER A 1 250 ? -7.475 1.703 -1.185 1 14.204 230 SER A CA 1
ATOM 1676 C C . SER A 1 250 ? -6.447 1.951 -2.285 1 14.618 230 SER A C 1
ATOM 1677 O O . SER A 1 250 ? -6.598 1.437 -3.397 1 14.66 230 SER A O 1
ATOM 1680 N N . VAL A 1 251 ? -5.399 2.725 -1.955 1 14.867 231 VAL A N 1
ATOM 1681 C CA . VAL A 1 251 ? -4.286 3.029 -2.851 1 14.874 231 VAL A CA 1
ATOM 1682 C C . VAL A 1 251 ? -3.342 1.828 -2.939 1 15.537 231 VAL A C 1
ATOM 1683 O O . VAL A 1 251 ? -2.93 1.435 -4.024 1 15.742 231 VAL A O 1
ATOM 1687 N N . VAL A 1 252 ? -3.039 1.192 -1.804 1 16.67 232 VAL A N 1
ATOM 1688 C CA . VAL A 1 252 ? -2.137 0.044 -1.834 1 16.288 232 VAL A CA 1
ATOM 1689 C C . VAL A 1 252 ? -2.785 -1.125 -2.571 1 16.007 232 VAL A C 1
ATOM 1690 O O . VAL A 1 252 ? -2.145 -1.804 -3.355 1 15.371 232 VAL A O 1
ATOM 1694 N N . SER A 1 253 ? -4.081 -1.345 -2.376 1 16.755 233 SER A N 1
ATOM 1695 C CA A SER A 1 253 ? -4.68 -2.527 -2.974 0.5 17.35 233 SER A CA 1
ATOM 1696 C CA B SER A 1 253 ? -4.732 -2.511 -2.951 0.5 17.56 233 SER A CA 1
ATOM 1697 C C . SER A 1 253 ? -5.266 -2.242 -4.362 1 17.652 233 SER A C 1
ATOM 1698 O O . SER A 1 253 ? -5.861 -3.123 -4.977 1 20.244 233 SER A O 1
ATOM 1703 N N . GLY A 1 254 ? -5.075 -1.025 -4.875 1 16.943 234 GLY A N 1
ATOM 1704 C CA . GLY A 1 254 ? -5.607 -0.605 -6.165 1 18.168 234 GLY A CA 1
ATOM 1705 C C . GLY A 1 254 ? -7.135 -0.625 -6.242 1 18.918 234 GLY A C 1
ATOM 1706 O O . GLY A 1 254 ? -7.692 -0.927 -7.279 1 19.286 234 GLY A O 1
ATOM 1707 N N . GLU A 1 255 ? -7.826 -0.294 -5.152 1 21.074 235 GLU A N 1
ATOM 1708 C CA . GLU A 1 255 ? -9.289 -0.26 -5.14 1 23.233 235 GLU A CA 1
ATOM 1709 C C . GLU A 1 255 ? -9.821 1.139 -5.473 1 20.741 235 GLU A C 1
ATOM 1710 O O . GLU A 1 255 ? -11.02 1.393 -5.382 1 20.149 235 GLU A O 1
ATOM 1716 N N . VAL A 1 256 ? -8.919 2.057 -5.831 1 18.272 236 VAL A N 1
ATOM 1717 C CA . VAL A 1 256 ? -9.296 3.421 -6.17 1 16.657 236 VAL A CA 1
ATOM 1718 C C . VAL A 1 256 ? -8.25 3.946 -7.137 1 16.301 236 VAL A C 1
ATOM 1719 O O . VAL A 1 256 ? -7.134 3.436 -7.149 1 17.46 236 VAL A O 1
ATOM 1723 N N . THR A 1 257 ? -8.647 4.939 -7.948 1 15.9 237 THR A N 1
ATOM 1724 C CA . THR A 1 257 ? -7.761 5.638 -8.868 1 15.733 237 THR A CA 1
ATOM 1725 C C . THR A 1 257 ? -7.214 6.86 -8.127 1 15.527 237 THR A C 1
ATOM 1726 O O . THR A 1 257 ? -7.97 7.796 -7.885 1 15.723 237 THR A O 1
ATOM 1730 N N . PRO A 1 258 ? -5.926 6.872 -7.699 1 15.233 238 PRO A N 1
ATOM 1731 C CA . PRO A 1 258 ? -5.421 7.937 -6.839 1 14.392 238 PRO A CA 1
ATOM 1732 C C . PRO A 1 258 ? -5.156 9.212 -7.63 1 14.284 238 PRO A C 1
ATOM 1733 O O . PRO A 1 258 ? -5.075 9.125 -8.846 1 14.245 238 PRO A O 1
ATOM 1737 N N . ASP A 1 259 ? -5.014 10.357 -6.944 1 13.379 239 ASP A N 1
ATOM 1738 C CA . ASP A 1 259 ? -4.403 11.531 -7.556 1 13.694 239 ASP A CA 1
ATOM 1739 C C . ASP A 1 259 ? -2.897 11.294 -7.63 1 12.555 239 ASP A C 1
ATOM 1740 O O . ASP A 1 259 ? -2.346 10.55 -6.818 1 12.351 239 ASP A O 1
ATOM 1745 N N . GLU A 1 260 ? -2.252 11.9 -8.621 1 11.923 240 GLU A N 1
ATOM 1746 C CA . GLU A 1 260 ? -0.827 11.726 -8.816 1 12.466 240 GLU A CA 1
ATOM 1747 C C . GLU A 1 260 ? -0.163 13.083 -8.897 1 11.793 240 GLU A C 1
ATOM 1748 O O . GLU A 1 260 ? -0.578 13.927 -9.684 1 12.35 240 GLU A O 1
ATOM 1754 N N . TYR A 1 261 ? 0.898 13.243 -8.116 1 11.088 241 TYR A N 1
ATOM 1755 C CA . TYR A 1 261 ? 1.667 14.459 -8.153 1 11.523 241 TYR A CA 1
ATOM 1756 C C . TYR A 1 261 ? 3.128 14.116 -8.388 1 11.261 241 TYR A C 1
ATOM 1757 O O . TYR A 1 261 ? 3.634 13.142 -7.83 1 11.285 241 TYR A O 1
ATOM 1766 N N . TRP A 1 262 ? 3.792 14.997 -9.13 1 11.029 242 TRP A N 1
ATOM 1767 C CA . TRP A 1 262 ? 5.215 14.925 -9.371 1 11.835 242 TRP A CA 1
ATOM 1768 C C . TRP A 1 262 ? 5.872 16.231 -8.958 1 11.845 242 TRP A C 1
ATOM 1769 O O . TRP A 1 262 ? 5.415 17.33 -9.316 1 11.021 242 TRP A O 1
ATOM 1780 N N . LEU A 1 263 ? 6.967 16.081 -8.207 1 12.081 243 LEU A N 1
ATOM 1781 C CA . LEU A 1 263 ? 7.772 17.224 -7.813 1 12.574 243 LEU A CA 1
ATOM 1782 C C . LEU A 1 263 ? 9.199 17.005 -8.297 1 13.518 243 LEU A C 1
ATOM 1783 O O . LEU A 1 263 ? 9.597 15.866 -8.472 1 15.183 243 LEU A O 1
ATOM 1788 N N . SER A 1 264 ? 9.95 18.074 -8.551 1 13.85 244 SER A N 1
ATOM 1789 C CA . SER A 1 264 ? 11.396 17.988 -8.649 1 14.832 244 SER A CA 1
ATOM 1790 C C . SER A 1 264 ? 11.99 18.151 -7.247 1 15.541 244 SER A C 1
ATOM 1791 O O . SER A 1 264 ? 11.495 18.952 -6.463 1 14.947 244 SER A O 1
ATOM 1794 N N . LYS A 1 265 ? 13.06 17.411 -6.925 1 15.917 245 LYS A N 1
ATOM 1795 C CA . LYS A 1 265 ? 13.705 17.58 -5.628 1 16.415 245 LYS A CA 1
ATOM 1796 C C . LYS A 1 265 ? 14.348 18.955 -5.469 1 17.372 245 LYS A C 1
ATOM 1797 O O . LYS A 1 265 ? 14.393 19.47 -4.35 1 18.49 245 LYS A O 1
ATOM 1803 N N . ILE A 1 266 ? 14.867 19.524 -6.556 1 18.86 246 ILE A N 1
ATOM 1804 C CA . ILE A 1 266 ? 15.474 20.853 -6.504 1 21.249 246 ILE A CA 1
ATOM 1805 C C . ILE A 1 266 ? 14.331 21.851 -6.348 1 19.981 246 ILE A C 1
ATOM 1806 O O . ILE A 1 266 ? 13.471 21.951 -7.229 1 19.406 246 ILE A O 1
ATOM 1811 N N . GLY A 1 267 ? 14.286 22.476 -5.162 1 20.351 247 GLY A N 1
ATOM 1812 C CA . GLY A 1 267 ? 13.258 23.433 -4.766 1 19.355 247 GLY A CA 1
ATOM 1813 C C . GLY A 1 267 ? 12.764 23.186 -3.341 1 19.344 247 GLY A C 1
ATOM 1814 O O . GLY A 1 267 ? 13.057 23.978 -2.439 1 21.826 247 GLY A O 1
ATOM 1815 N N . PRO A 1 268 ? 11.912 22.166 -3.076 1 16.918 248 PRO A N 1
ATOM 1816 C CA . PRO A 1 268 ? 11.281 21.374 -4.124 1 15.332 248 PRO A CA 1
ATOM 1817 C C . PRO A 1 268 ? 10.289 22.192 -4.945 1 13.75 248 PRO A C 1
ATOM 1818 O O . PRO A 1 268 ? 9.847 23.248 -4.505 1 13.444 248 PRO A O 1
ATOM 1822 N N . THR A 1 269 ? 10.006 21.713 -6.157 1 12.671 249 THR A N 1
ATOM 1823 C CA . THR A 1 269 ? 9.108 22.341 -7.108 1 12.162 249 THR A CA 1
ATOM 1824 C C . THR A 1 269 ? 8.024 21.335 -7.511 1 12.175 249 THR A C 1
ATOM 1825 O O . THR A 1 269 ? 8.323 20.246 -8.002 1 11.778 249 THR A O 1
ATOM 1829 N N . LEU A 1 270 ? 6.751 21.702 -7.348 1 12.209 250 LEU A N 1
ATOM 1830 C CA . LEU A 1 270 ? 5.724 20.884 -7.969 1 12.122 250 LEU A CA 1
ATOM 1831 C C . LEU A 1 270 ? 5.773 21.139 -9.477 1 12.444 250 LEU A C 1
ATOM 1832 O O . LEU A 1 270 ? 5.891 22.299 -9.89 1 12.609 250 LEU A O 1
ATOM 1837 N N . THR A 1 271 ? 5.722 20.058 -10.274 1 12.486 251 THR A N 1
ATOM 1838 C CA . THR A 1 271 ? 5.81 20.177 -11.719 1 12.859 251 THR A CA 1
ATOM 1839 C C . THR A 1 271 ? 4.577 19.622 -12.435 1 12.51 251 THR A C 1
ATOM 1840 O O . THR A 1 271 ? 4.309 19.98 -13.585 1 12.193 251 THR A O 1
ATOM 1844 N N . SER A 1 272 ? 3.858 18.7 -11.805 1 12.15 252 SER A N 1
ATOM 1845 C CA A SER A 1 272 ? 2.767 18.011 -12.473 0.5 12.917 252 SER A CA 1
ATOM 1846 C CA B SER A 1 272 ? 2.716 18.095 -12.467 0.5 12.611 252 SER A CA 1
ATOM 1847 C C . SER A 1 272 ? 1.79 17.451 -11.45 1 13.294 252 SER A C 1
ATOM 1848 O O . SER A 1 272 ? 2.231 16.938 -10.414 1 13.189 252 SER A O 1
ATOM 1853 N N . SER A 1 273 ? 0.493 17.539 -11.762 1 13.627 253 SER A N 1
ATOM 1854 C CA . SER A 1 273 ? -0.496 16.772 -11.028 1 13.058 253 SER A CA 1
ATOM 1855 C C . SER A 1 273 ? -1.558 16.214 -11.972 1 13.577 253 SER A C 1
ATOM 1856 O O . SER A 1 273 ? -1.789 16.73 -13.065 1 12.552 253 SER A O 1
ATOM 1859 N N . ARG A 1 274 ? -2.201 15.126 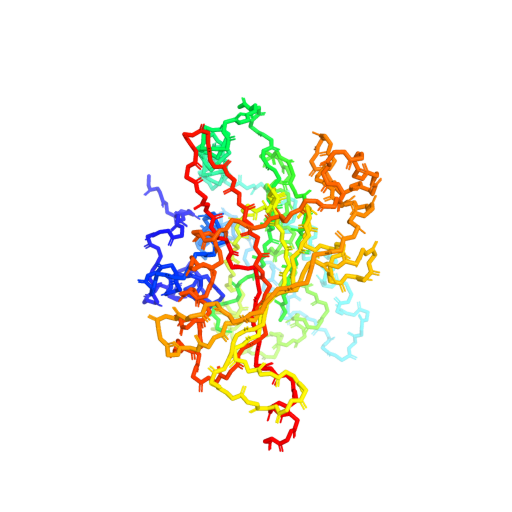-11.538 1 14.148 254 ARG A N 1
ATOM 1860 C CA . ARG A 1 274 ? -3.297 14.544 -12.288 1 15.796 254 ARG A CA 1
ATOM 1861 C C . ARG A 1 274 ? -4.343 14.131 -11.277 1 16.041 254 ARG A C 1
ATOM 1862 O O . ARG A 1 274 ? -4.077 13.238 -10.477 1 16.134 254 ARG A O 1
ATOM 1870 N N . ILE A 1 275 ? -5.504 14.792 -11.325 1 17.148 255 ILE A N 1
ATOM 1871 C CA . ILE A 1 275 ? -6.557 14.594 -10.335 1 17.444 255 ILE A CA 1
ATOM 1872 C C . ILE A 1 275 ? -7.638 13.714 -10.96 1 18.625 255 ILE A C 1
ATOM 1873 O O . ILE A 1 275 ? -8.224 14.076 -11.979 1 19.77 255 ILE A O 1
ATOM 1878 N N . ALA A 1 276 ? -7.873 12.566 -10.32 1 18.756 256 ALA A N 1
ATOM 1879 C CA . ALA A 1 276 ? -8.815 11.524 -10.686 1 18.541 256 ALA A CA 1
ATOM 1880 C C . ALA A 1 276 ? -10.159 11.702 -9.974 1 18.338 256 ALA A C 1
ATOM 1881 O O . ALA A 1 276 ? -10.284 12.481 -9.03 1 18.5 256 ALA A O 1
ATOM 1883 N N . SER A 1 277 ? -11.165 10.968 -10.465 1 19.395 257 SER A N 1
ATOM 1884 C CA . SER A 1 277 ? -12.398 10.683 -9.747 1 20.625 257 SER A CA 1
ATOM 1885 C C . SER A 1 277 ? -12.157 9.566 -8.725 1 19.554 257 SER A C 1
ATOM 1886 O O . SER A 1 277 ? -12.047 8.39 -9.093 1 20.433 257 SER A O 1
ATOM 1889 N N . LYS A 1 278 ? -12.051 9.956 -7.443 1 17.929 258 LYS A N 1
ATOM 1890 C CA . LYS A 1 278 ? -11.763 9.035 -6.35 1 16.936 258 LYS A CA 1
ATOM 1891 C C . LYS A 1 278 ? -13.076 8.5 -5.752 1 18.135 258 LYS A C 1
ATOM 1892 O O . LYS A 1 278 ? -13.755 9.192 -4.983 1 16.098 258 LYS A O 1
ATOM 1898 N N . GLU A 1 279 ? -13.42 7.25 -6.124 1 19.057 259 GLU A N 1
ATOM 1899 C CA . GLU A 1 279 ? -14.794 6.771 -6.065 1 20.393 259 GLU A CA 1
ATOM 1900 C C . GLU A 1 279 ? -15.075 6.006 -4.769 1 21.021 259 GLU A C 1
ATOM 1901 O O . GLU A 1 279 ? -16.223 5.964 -4.316 1 20.839 259 GLU A O 1
ATOM 1907 N N . HIS A 1 280 ? -14.038 5.388 -4.189 1 19.432 260 HIS A N 1
ATOM 1908 C CA . HIS A 1 280 ? -14.233 4.655 -2.946 1 20.203 260 HIS A CA 1
ATOM 1909 C C . HIS A 1 280 ? -13.101 4.954 -1.969 1 18.947 260 HIS A C 1
ATOM 1910 O O . HIS A 1 280 ? -12.034 5.423 -2.358 1 18.495 260 HIS A O 1
ATOM 1917 N N . GLU A 1 281 ? -13.35 4.682 -0.683 1 18.57 261 GLU A N 1
ATOM 1918 C CA . GLU A 1 281 ? -12.303 4.771 0.313 1 17.4 261 GLU A CA 1
ATOM 1919 C C . GLU A 1 281 ? -12.561 3.71 1.374 1 17.158 261 GLU A C 1
ATOM 1920 O O . GLU A 1 281 ? -13.682 3.226 1.486 1 18.079 261 GLU A O 1
ATOM 1926 N N . TYR A 1 282 ? -11.515 3.388 2.14 1 15.622 262 TYR A N 1
ATOM 1927 C CA . TYR A 1 282 ? -11.621 2.605 3.357 1 14.907 262 TYR A CA 1
ATOM 1928 C C . TYR A 1 282 ? -11.452 3.558 4.526 1 14.995 262 TYR A C 1
ATOM 1929 O O . TYR A 1 282 ? -10.614 4.452 4.451 1 15.99 262 TYR A O 1
ATOM 1938 N N . VAL A 1 283 ? -12.261 3.364 5.571 1 13.925 263 VAL A N 1
ATOM 1939 C CA . VAL A 1 283 ? -12.153 4.097 6.827 1 13.901 263 VAL A CA 1
ATOM 1940 C C . VAL A 1 283 ? -12.107 3.082 7.974 1 13.712 263 VAL A C 1
ATOM 1941 O O . VAL A 1 283 ? -12.533 1.945 7.793 1 13.807 263 VAL A O 1
ATOM 1945 N N . PRO A 1 284 ? -11.643 3.446 9.197 1 14.043 264 PRO A N 1
ATOM 1946 C CA . PRO A 1 284 ? -11.876 2.613 10.374 1 14.319 264 PRO A CA 1
ATOM 1947 C C . PRO A 1 284 ? -13.35 2.301 10.599 1 15.449 264 PRO A C 1
ATOM 1948 O O . PRO A 1 284 ? -14.199 3.172 10.438 1 16.744 264 PRO A O 1
ATOM 1952 N N . ALA A 1 285 ? -13.645 1.05 10.954 1 17.818 265 ALA A N 1
ATOM 1953 C CA . ALA A 1 285 ? -14.956 0.683 11.471 1 20.613 265 ALA A CA 1
ATOM 1954 C C . ALA A 1 285 ? -15.271 1.535 12.703 1 22.989 265 ALA A C 1
ATOM 1955 O O . ALA A 1 285 ? -14.372 1.856 13.481 1 23.613 265 ALA A O 1
ATOM 1957 N N . PRO A 1 286 ? -16.539 1.979 12.895 1 25.026 266 PRO A N 1
ATOM 1958 C CA . PRO A 1 286 ? -16.928 2.752 14.081 1 24.49 266 PRO A CA 1
ATOM 1959 C C . PRO A 1 286 ? -16.463 2.195 15.43 1 22.65 266 PRO A C 1
ATOM 1960 O O . PRO A 1 286 ? -16.133 2.964 16.337 1 23.158 266 PRO A O 1
ATOM 1964 N N . ASP A 1 287 ? -16.442 0.865 15.574 1 21.587 267 ASP A N 1
ATOM 1965 C CA . ASP A 1 287 ? -16.056 0.234 16.83 1 22.201 267 ASP A CA 1
ATOM 1966 C C . ASP A 1 287 ? -14.559 -0.055 16.844 1 20.155 267 ASP A C 1
ATOM 1967 O O . ASP A 1 287 ? -14.053 -0.644 17.799 1 19.164 267 ASP A O 1
ATOM 1972 N N . GLY A 1 288 ? -13.882 0.317 15.751 1 17.62 268 GLY A N 1
ATOM 1973 C CA . GLY A 1 288 ? -12.431 0.335 15.672 1 15.347 268 GLY A CA 1
ATOM 1974 C C . GLY A 1 288 ? -11.784 -1.029 15.419 1 12.782 268 GLY A C 1
ATOM 1975 O O . GLY A 1 288 ? -10.566 -1.146 15.538 1 11.662 268 GLY A O 1
ATOM 1976 N N . THR A 1 289 ? -12.572 -2.065 15.095 1 13.081 269 THR A N 1
ATOM 1977 C CA . THR A 1 289 ? -12.018 -3.415 15.016 1 13.693 269 THR A CA 1
ATOM 1978 C C . THR A 1 289 ? -11.598 -3.788 13.584 1 13.247 269 THR A C 1
ATOM 1979 O O . THR A 1 289 ? -10.848 -4.738 13.377 1 13.392 269 THR A O 1
ATOM 1983 N N . GLY A 1 290 ? -12.064 -3.046 12.577 1 12.735 270 GLY A N 1
ATOM 1984 C CA . GLY A 1 290 ? -11.61 -3.307 11.211 1 11.782 270 GLY A CA 1
ATOM 1985 C C . GLY A 1 290 ? -11.758 -2.076 10.321 1 11.762 270 GLY A C 1
ATOM 1986 O O . GLY A 1 290 ? -11.987 -0.967 10.812 1 11.15 270 GLY A O 1
ATOM 1987 N N . VAL A 1 291 ? -11.668 -2.285 8.994 1 10.473 271 VAL A N 1
ATOM 1988 C CA . VAL A 1 291 ? -11.924 -1.198 8.072 1 11.616 271 VAL A CA 1
ATOM 1989 C C . VAL A 1 291 ? -13.26 -1.458 7.375 1 13.225 271 VAL A C 1
ATOM 1990 O O . VAL A 1 291 ? -13.778 -2.574 7.414 1 14.773 271 VAL A O 1
ATOM 1994 N N . ILE A 1 292 ? -13.817 -0.429 6.728 1 14.067 272 ILE A N 1
ATOM 1995 C CA . ILE A 1 292 ? -15.003 -0.618 5.907 1 15.283 272 ILE A CA 1
ATOM 1996 C C . ILE A 1 292 ? -14.794 0.099 4.573 1 15.669 272 ILE A C 1
ATOM 1997 O O . ILE A 1 292 ? -14.184 1.159 4.542 1 15.257 272 ILE A O 1
ATOM 2002 N N . PHE A 1 293 ? -15.205 -0.561 3.481 1 17.242 273 PHE A N 1
ATOM 2003 C CA . PHE A 1 293 ? -15.179 -0.037 2.125 1 19.618 273 PHE A CA 1
ATOM 2004 C C . PHE A 1 293 ? -16.47 0.749 1.923 1 21.493 273 PHE A C 1
ATOM 2005 O O . PHE A 1 293 ? -17.541 0.275 2.286 1 24.249 273 PHE A O 1
ATOM 2013 N N . ARG A 1 294 ? -16.364 1.954 1.373 1 21.208 274 ARG A N 1
ATOM 2014 C CA . ARG A 1 294 ? -17.526 2.802 1.198 1 23.592 274 ARG A CA 1
ATOM 2015 C C . ARG A 1 294 ? -17.276 3.692 -0.015 1 26.087 274 ARG A C 1
ATOM 2016 O O . ARG A 1 294 ? -16.161 3.705 -0.535 1 25.851 274 ARG A O 1
ATOM 2024 N N . GLU A 1 295 ? -18.316 4.423 -0.445 1 26.934 275 GLU A N 1
ATOM 2025 C CA . GLU A 1 295 ? -18.209 5.327 -1.577 1 29.586 275 GLU A CA 1
ATOM 2026 C C . GLU A 1 295 ? -17.864 6.724 -1.072 1 29.86 275 GLU A C 1
ATOM 2027 O O . GLU A 1 295 ? -18.448 7.174 -0.081 1 29.551 275 GLU A O 1
ATOM 2033 N N . VAL A 1 296 ? -16.885 7.359 -1.743 1 26.696 276 VAL A N 1
ATOM 2034 C CA . VAL A 1 296 ? -16.595 8.772 -1.574 1 26.551 276 VAL A CA 1
ATOM 2035 C C . VAL A 1 296 ? -17.753 9.536 -2.21 1 28.821 276 VAL A C 1
ATOM 2036 O O . VAL A 1 296 ? -18.121 9.223 -3.335 1 29.702 276 VAL A O 1
ATOM 2040 N N . GLU A 1 297 ? -18.362 10.475 -1.472 1 30.105 277 GLU A N 1
ATOM 2041 C CA . GLU A 1 297 ? -19.513 11.193 -2.005 1 34.138 277 GLU A CA 1
ATOM 2042 C C . GLU A 1 297 ? -19.038 12.124 -3.116 1 33.157 277 GLU A C 1
ATOM 2043 O O . GLU A 1 297 ? -17.863 12.483 -3.164 1 32.061 277 GLU A O 1
ATOM 2049 N N . GLN A 1 298 ? -19.983 12.555 -3.956 1 35.385 278 GLN A N 1
ATOM 2050 C CA . GLN A 1 298 ? -19.686 13.292 -5.178 1 34.765 278 GLN A CA 1
ATOM 2051 C C . GLN A 1 298 ? -18.69 14.432 -4.919 1 33.772 278 GLN A C 1
ATOM 2052 O O . GLN A 1 298 ? -17.612 14.469 -5.509 1 32.806 278 GLN A O 1
ATOM 2058 N N . ALA A 1 299 ? -19.027 15.353 -4.012 1 34.687 279 ALA A N 1
ATOM 2059 C CA . ALA A 1 299 ? -18.286 16.602 -3.863 1 32.319 279 ALA A CA 1
ATOM 2060 C C . ALA A 1 299 ? -16.788 16.39 -3.646 1 31.782 279 ALA A C 1
ATOM 2061 O O . ALA A 1 299 ? -16.015 17.307 -3.929 1 33.487 279 ALA A O 1
ATOM 2063 N N . ARG A 1 300 ? -16.388 15.212 -3.134 1 27.949 280 ARG A N 1
ATOM 2064 C CA . ARG A 1 300 ? -14.99 14.936 -2.822 1 24.586 280 ARG A CA 1
ATOM 2065 C C . ARG A 1 300 ? -14.297 14.119 -3.926 1 21.234 280 ARG A C 1
ATOM 2066 O O . ARG A 1 300 ? -13.065 14.045 -3.959 1 18.595 280 ARG A O 1
ATOM 2074 N N . ARG A 1 301 ? -15.075 13.491 -4.821 1 20.245 281 ARG A N 1
ATOM 2075 C CA . ARG A 1 301 ? -14.527 12.568 -5.808 1 20.502 281 ARG A CA 1
ATOM 2076 C C . ARG A 1 301 ? -13.49 13.223 -6.718 1 20.306 281 ARG A C 1
ATOM 2077 O O . ARG A 1 301 ? -12.467 12.613 -6.994 1 19.503 281 ARG A O 1
ATOM 2085 N N . GLU A 1 302 ? -13.761 14.433 -7.221 1 22.14 282 GLU A N 1
ATOM 2086 C CA . GLU A 1 302 ? -12.933 14.972 -8.295 1 22.87 282 GLU A CA 1
ATOM 2087 C C . GLU A 1 302 ? -12.142 16.173 -7.787 1 21.862 282 GLU A C 1
ATOM 2088 O O . GLU A 1 302 ? -11.603 16.956 -8.571 1 19.797 282 GLU A O 1
ATOM 2094 N N . VAL A 1 303 ? -12.049 16.28 -6.458 1 22.391 283 VAL A N 1
ATOM 2095 C CA . VAL A 1 303 ? -11.268 17.35 -5.853 1 21.82 283 VAL A CA 1
ATOM 2096 C C . VAL A 1 303 ? -9.873 16.817 -5.514 1 19.972 283 VAL A C 1
ATOM 2097 O O . VAL A 1 303 ? -9.707 15.641 -5.241 1 19.75 283 VAL A O 1
ATOM 2101 N N . SER A 1 304 ? -8.865 17.69 -5.555 1 17.588 284 SER A N 1
ATOM 2102 C CA . SER A 1 304 ? -7.513 17.312 -5.199 1 15.746 284 SER A CA 1
ATOM 2103 C C . SER A 1 304 ? -7.448 17.034 -3.693 1 14.943 284 SER A C 1
ATOM 2104 O O . SER A 1 304 ? -7.84 17.881 -2.888 1 14.345 284 SER A O 1
ATOM 2107 N N . CYS A 1 305 ? -6.957 15.847 -3.315 1 12.856 285 CYS A N 1
ATOM 2108 C CA . CYS A 1 305 ? -7.014 15.439 -1.915 1 13.322 285 CYS A CA 1
ATOM 2109 C C . CYS A 1 305 ? -5.814 15.927 -1.09 1 12.594 285 CYS A C 1
ATOM 2110 O O . CYS A 1 305 ? -5.79 15.721 0.116 1 12.542 285 CYS A O 1
ATOM 2113 N N . LEU A 1 306 ? -4.805 16.54 -1.724 1 12.691 286 LEU A N 1
ATOM 2114 C CA . LEU A 1 306 ? -3.664 17.074 -0.993 1 12.542 286 LEU A CA 1
ATOM 2115 C C . LEU A 1 306 ? -3.519 18.542 -1.367 1 12.59 286 LEU A C 1
ATOM 2116 O O . LEU A 1 306 ? -3.634 18.9 -2.524 1 12.711 286 LEU A O 1
ATOM 2121 N N . SER A 1 307 ? -3.337 19.403 -0.379 1 13.227 287 SER A N 1
ATOM 2122 C CA . SER A 1 307 ? -3.142 20.82 -0.647 1 13.492 287 SER A CA 1
ATOM 2123 C C . SER A 1 307 ? -1.679 21.051 -1.02 1 14.154 287 SER A C 1
ATOM 2124 O O . SER A 1 307 ? -0.862 20.14 -0.933 1 14.067 287 SER A O 1
ATOM 2127 N N . ASP A 1 308 ? -1.37 22.255 -1.51 1 14.672 288 ASP A N 1
ATOM 2128 C CA . ASP A 1 308 ? -0.03 22.583 -1.962 1 14.605 288 ASP A CA 1
ATOM 2129 C C . ASP A 1 308 ? 0.932 22.582 -0.772 1 14.311 288 ASP A C 1
ATOM 2130 O O . ASP A 1 308 ? 2.07 22.132 -0.906 1 14.1 288 ASP A O 1
ATOM 2135 N N . SER A 1 309 ? 0.484 23.079 0.39 1 13.906 289 SER A N 1
ATOM 2136 C CA . SER A 1 309 ? 1.312 22.939 1.574 1 14.59 289 SER A CA 1
ATOM 2137 C C . SER A 1 309 ? 1.522 21.469 1.97 1 14.343 289 SER A C 1
ATOM 2138 O O . SER A 1 309 ? 2.605 21.131 2.452 1 14.717 289 SER A O 1
ATOM 2141 N N . GLU A 1 310 ? 0.534 20.582 1.737 1 13.899 290 GLU A N 1
ATOM 2142 C CA . GLU A 1 310 ? 0.669 19.178 2.175 1 13.579 290 GLU A CA 1
ATOM 2143 C C . GLU A 1 310 ? 1.63 18.375 1.29 1 12.4 290 GLU A C 1
ATOM 2144 O O . GLU A 1 310 ? 2.4 17.538 1.777 1 11.685 290 GLU A O 1
ATOM 2150 N N . LEU A 1 311 ? 1.607 18.643 -0.017 1 12.598 291 LEU A N 1
ATOM 2151 C CA . LEU A 1 311 ? 2.564 18.028 -0.922 1 13.028 291 LEU A CA 1
ATOM 2152 C C . LEU A 1 311 ? 3.982 18.356 -0.474 1 13.394 291 LEU A C 1
ATOM 2153 O O . LEU A 1 311 ? 4.85 17.49 -0.529 1 13.825 291 LEU A O 1
ATOM 2158 N N . MET A 1 312 ? 4.188 19.596 -0.029 1 13.892 292 MET A N 1
ATOM 2159 C CA . MET A 1 312 ? 5.502 20.084 0.362 1 14.899 292 MET A CA 1
ATOM 2160 C C . MET A 1 312 ? 5.954 19.46 1.678 1 14.581 292 MET A C 1
ATOM 2161 O O . MET A 1 312 ? 7.143 19.174 1.843 1 14.206 292 MET A O 1
ATOM 2166 N N . GLN A 1 313 ? 5 19.269 2.606 1 14.981 293 GLN A N 1
ATOM 2167 C CA . GLN A 1 313 ? 5.228 18.515 3.82 1 15.372 293 GLN A CA 1
ATOM 2168 C C . GLN A 1 313 ? 5.703 17.117 3.428 1 14.506 293 GLN A C 1
ATOM 2169 O O . GLN A 1 313 ? 6.746 16.666 3.903 1 14.493 293 GLN A O 1
ATOM 2175 N N . LEU A 1 314 ? 4.943 16.457 2.528 1 13.173 294 LEU A N 1
ATOM 2176 C CA . LEU A 1 314 ? 5.193 15.069 2.133 1 12.205 294 LEU A CA 1
ATOM 2177 C C . LEU A 1 314 ? 6.53 14.959 1.42 1 12.162 294 LEU A C 1
ATOM 2178 O O . LEU A 1 314 ? 7.35 14.128 1.791 1 11.378 294 LEU A O 1
ATOM 2183 N N . ALA A 1 315 ? 6.742 15.843 0.431 1 12.579 295 ALA A N 1
ATOM 2184 C CA . ALA A 1 315 ? 7.999 15.927 -0.283 1 13.437 295 ALA A CA 1
ATOM 2185 C C . ALA A 1 315 ? 9.154 16.048 0.704 1 14.818 295 ALA A C 1
ATOM 2186 O O . ALA A 1 315 ? 10.118 15.318 0.553 1 15.492 295 ALA A O 1
ATOM 2188 N N . GLU A 1 316 ? 9.052 16.917 1.73 1 16.074 296 GLU A N 1
ATOM 2189 C CA . GLU A 1 316 ? 10.158 17.101 2.657 1 18.381 296 GLU A CA 1
ATOM 2190 C C . GLU A 1 316 ? 10.448 15.814 3.46 1 19.493 296 GLU A C 1
ATOM 2191 O O . GLU A 1 316 ? 11.598 15.516 3.793 1 19.801 296 GLU A O 1
ATOM 2197 N N . ILE A 1 317 ? 9.4 15.081 3.84 1 17.616 297 ILE A N 1
ATOM 2198 C CA . ILE A 1 317 ? 9.557 13.859 4.609 1 18.206 297 ILE A CA 1
ATOM 2199 C C . ILE A 1 317 ? 10.224 12.783 3.751 1 18.405 297 ILE A C 1
ATOM 2200 O O . ILE A 1 317 ? 11.047 12.01 4.252 1 19.516 297 ILE A O 1
ATOM 2205 N N . GLY A 1 318 ? 9.902 12.752 2.451 1 17.358 298 GLY A N 1
ATOM 2206 C CA . GLY A 1 318 ? 10.531 11.807 1.546 1 16.345 298 GLY A CA 1
ATOM 2207 C C . GLY A 1 318 ? 12.04 12.031 1.449 1 16.341 298 GLY A C 1
ATOM 2208 O O . GLY A 1 318 ? 12.816 11.084 1.422 1 15.907 298 GLY A O 1
ATOM 2209 N N . LEU A 1 319 ? 12.451 13.292 1.335 1 16.533 299 LEU A N 1
ATOM 2210 C CA . LEU A 1 319 ? 13.861 13.637 1.326 1 18.523 299 LEU A CA 1
ATOM 2211 C C . LEU A 1 319 ? 14.528 13.204 2.641 1 21.928 299 LEU A C 1
ATOM 2212 O O . LEU A 1 319 ? 15.609 12.614 2.606 1 25.337 299 LEU A O 1
ATOM 2217 N N . ARG A 1 320 ? 13.874 13.445 3.795 1 23.421 300 ARG A N 1
ATOM 2218 C CA . ARG A 1 320 ? 14.413 13.074 5.098 1 24.958 300 ARG A CA 1
ATOM 2219 C C . ARG A 1 320 ? 14.586 11.56 5.132 1 24.667 300 ARG A C 1
ATOM 2220 O O . ARG A 1 320 ? 15.635 11.069 5.554 1 25.28 300 ARG A O 1
ATOM 2228 N N . VAL A 1 321 ? 13.569 10.844 4.624 1 22.374 301 VAL A N 1
ATOM 2229 C CA . VAL A 1 321 ? 13.462 9.403 4.815 1 22.115 301 VAL A CA 1
ATOM 2230 C C . VAL A 1 321 ? 14.544 8.723 3.979 1 23.273 301 VAL A C 1
ATOM 2231 O O . VAL A 1 321 ? 15.15 7.737 4.416 1 22.993 301 VAL A O 1
ATOM 2235 N N . GLU A 1 322 ? 14.8 9.298 2.795 1 23.932 302 GLU A N 1
ATOM 2236 C CA . GLU A 1 322 ? 15.738 8.765 1.815 1 26.268 302 GLU A CA 1
ATOM 2237 C C . GLU A 1 322 ? 17.176 9.065 2.245 1 27.402 302 GLU A C 1
ATOM 2238 O O . GLU A 1 322 ? 18.065 8.245 2.047 1 27.152 302 GLU A O 1
ATOM 2244 N N . GLU A 1 323 ? 17.41 10.249 2.824 1 29.564 303 GLU A N 1
ATOM 2245 C CA . GLU A 1 323 ? 18.743 10.538 3.333 1 32.534 303 GLU A CA 1
ATOM 2246 C C . GLU A 1 323 ? 19.027 9.715 4.599 1 32.82 303 GLU A C 1
ATOM 2247 O O . GLU A 1 323 ? 20.171 9.355 4.862 1 31.877 303 GLU A O 1
ATOM 2253 N N . HIS A 1 324 ? 17.984 9.379 5.366 1 32.586 304 HIS A N 1
ATOM 2254 C CA . HIS A 1 324 ? 18.175 8.563 6.554 1 33.056 304 HIS A CA 1
ATOM 2255 C C . HIS A 1 324 ? 18.639 7.164 6.168 1 33.566 304 HIS A C 1
ATOM 2256 O O . HIS A 1 324 ? 19.678 6.735 6.657 1 34.808 304 HIS A O 1
ATOM 2263 N N . TYR A 1 325 ? 17.899 6.496 5.263 1 33.409 305 TYR A N 1
ATOM 2264 C CA . TYR A 1 325 ?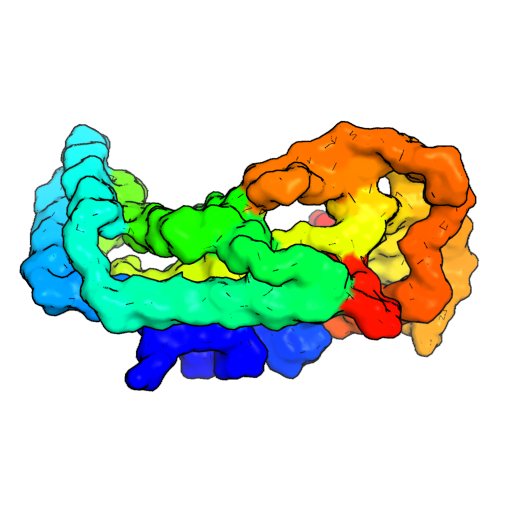 18.215 5.14 4.833 1 31.01 305 TYR A CA 1
ATOM 2265 C C . TYR A 1 325 ? 19.398 5.126 3.868 1 30.785 305 TYR A C 1
ATOM 2266 O O . TYR A 1 325 ? 20.261 4.264 3.988 1 30.608 305 TYR A O 1
ATOM 2275 N N . GLY A 1 326 ? 19.411 6.046 2.891 1 32.213 306 GLY A N 1
ATOM 2276 C CA . GLY A 1 326 ? 20.567 6.249 2.029 1 31.113 306 GLY A CA 1
ATOM 2277 C C . GLY A 1 326 ? 20.385 5.602 0.658 1 31.882 306 GLY A C 1
ATOM 2278 O O . GLY A 1 326 ? 21.348 5.312 -0.054 1 32.521 306 GLY A O 1
ATOM 2279 N N . CYS A 1 327 ? 19.129 5.353 0.305 1 30.766 307 CYS A N 1
ATOM 2280 C CA . CYS A 1 327 ? 18.803 4.873 -1.021 1 31.274 307 CYS A CA 1
ATOM 2281 C C . CYS A 1 327 ? 17.42 5.417 -1.34 1 29.47 307 CYS A C 1
ATOM 2282 O O . CYS A 1 327 ? 16.726 5.88 -0.451 1 31.152 307 CYS A O 1
ATOM 2285 N N . PRO A 1 328 ? 16.962 5.41 -2.604 1 29.319 308 PRO A N 1
ATOM 2286 C CA . PRO A 1 328 ? 15.621 5.891 -2.889 1 28.469 308 PRO A CA 1
ATOM 2287 C C . PRO A 1 328 ? 14.558 4.977 -2.284 1 26.543 308 PRO A C 1
ATOM 2288 O O . PRO A 1 328 ? 14.727 3.761 -2.221 1 27.86 308 PRO A O 1
ATOM 2292 N N . GLN A 1 329 ? 13.454 5.579 -1.848 1 24.635 309 GLN A N 1
ATOM 2293 C CA . GLN A 1 329 ? 12.483 4.866 -1.044 1 23.507 309 GLN A CA 1
ATOM 2294 C C . GLN A 1 329 ? 11.15 4.756 -1.776 1 21.571 309 GLN A C 1
ATOM 2295 O O . GLN A 1 329 ? 10.845 5.535 -2.68 1 20.839 309 GLN A O 1
ATOM 2301 N N . ASP A 1 330 ? 10.393 3.743 -1.353 1 19.481 310 ASP A N 1
ATOM 2302 C CA . ASP A 1 330 ? 8.98 3.545 -1.611 1 19.04 310 ASP A CA 1
ATOM 2303 C C . ASP A 1 330 ? 8.308 3.611 -0.242 1 19.077 310 ASP A C 1
ATOM 2304 O O . ASP A 1 330 ? 8.412 2.667 0.545 1 17.87 310 ASP A O 1
ATOM 2309 N N . ILE A 1 331 ? 7.669 4.761 0.045 1 16.689 311 ILE A N 1
ATOM 2310 C CA . ILE A 1 331 ? 7.169 5.101 1.371 1 14.979 311 ILE A CA 1
ATOM 2311 C C . ILE A 1 331 ? 5.65 4.953 1.378 1 14.594 311 ILE A C 1
ATOM 2312 O O . ILE A 1 331 ? 4.982 5.362 0.436 1 15.265 311 ILE A O 1
ATOM 2317 N N . GLU A 1 332 ? 5.102 4.352 2.437 1 13.239 312 GLU A N 1
ATOM 2318 C CA . GLU A 1 332 ? 3.67 4.446 2.652 1 13.382 312 GLU A CA 1
ATOM 2319 C C . GLU A 1 332 ? 3.418 5.466 3.761 1 12.716 312 GLU A C 1
ATOM 2320 O O . GLU A 1 332 ? 3.956 5.357 4.859 1 13.089 312 GLU A O 1
ATOM 2326 N N . TRP A 1 333 ? 2.579 6.46 3.476 1 11.785 313 TRP A N 1
ATOM 2327 C CA . TRP A 1 333 ? 2.318 7.537 4.42 1 10.359 313 TRP A CA 1
ATOM 2328 C C . TRP A 1 333 ? 0.816 7.662 4.662 1 10.181 313 TRP A C 1
ATOM 2329 O O . TRP A 1 333 ? 0.029 7.147 3.878 1 9.177 313 TRP A O 1
ATOM 2340 N N . ALA A 1 334 ? 0.443 8.317 5.781 1 10.605 314 ALA A N 1
ATOM 2341 C CA . ALA A 1 334 ? -0.911 8.766 6.069 1 11.814 314 ALA A CA 1
ATOM 2342 C C . ALA A 1 334 ? -0.865 10.237 6.475 1 12.647 314 ALA A C 1
ATOM 2343 O O . ALA A 1 334 ? 0.123 10.702 7.026 1 13.97 314 ALA A O 1
ATOM 2345 N N . LEU A 1 335 ? -1.981 10.936 6.27 1 13.114 315 LEU A N 1
ATOM 2346 C CA . LEU A 1 335 ? -2.131 12.318 6.705 1 14.138 315 LEU A CA 1
ATOM 2347 C C . LEU A 1 335 ? -3.412 12.474 7.521 1 14.66 315 LEU A C 1
ATOM 2348 O O . LEU A 1 335 ? -4.489 12.076 7.08 1 15.36 315 LEU A O 1
ATOM 2353 N N . GLU A 1 336 ? -3.264 13.035 8.724 1 14.619 316 GLU A N 1
ATOM 2354 C CA . GLU A 1 336 ? -4.3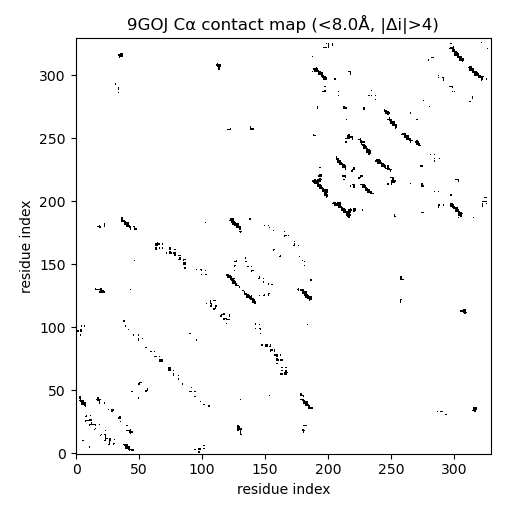82 13.367 9.59 1 16.26 316 GLU A CA 1
ATOM 2355 C C . GLU A 1 336 ? -4.466 14.89 9.724 1 18.655 316 GLU A C 1
ATOM 2356 O O . GLU A 1 336 ? -3.439 15.574 9.756 1 18.903 316 GLU A O 1
ATOM 2362 N N . HIS A 1 337 ? -5.69 15.421 9.772 1 19.99 317 HIS A N 1
ATOM 2363 C CA . HIS A 1 337 ? -5.865 16.821 10.127 1 23.4 317 HIS A CA 1
ATOM 2364 C C . HIS A 1 337 ? -6.254 16.896 11.595 1 24.85 317 HIS A C 1
ATOM 2365 O O . HIS A 1 337 ? -7.278 16.338 11.98 1 26.644 317 HIS A O 1
ATOM 2372 N N . ASP A 1 338 ? -5.413 17.55 12.399 1 27.158 318 ASP A N 1
ATOM 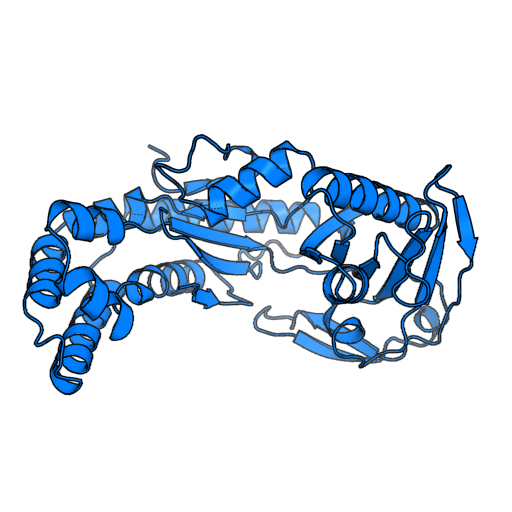2373 C CA . ASP A 1 338 ? -5.622 17.651 13.837 1 28.49 318 ASP A CA 1
ATOM 2374 C C . ASP A 1 338 ? -6.751 18.642 14.137 1 33.972 318 ASP A C 1
ATOM 2375 O O . ASP A 1 338 ? -7.103 19.477 13.292 1 32.434 318 ASP A O 1
ATOM 2380 N N . SER A 1 339 ? -7.293 18.539 15.364 1 33.459 319 SER A N 1
ATOM 2381 C CA A SER A 1 339 ? -8.481 19.279 15.756 0.5 36.027 319 SER A CA 1
ATOM 2382 C CA B SER A 1 339 ? -8.454 19.285 15.826 0.5 35.509 319 SER A CA 1
ATOM 2383 C C . SER A 1 339 ? -8.294 20.78 15.537 1 41.056 319 SER A C 1
ATOM 2384 O O . SER A 1 339 ? -9.237 21.462 15.131 1 44.07 319 SER A O 1
ATOM 2389 N N . ASP A 1 340 ? -7.075 21.276 15.792 1 41.922 320 ASP A N 1
ATOM 2390 C CA . ASP A 1 340 ? -6.694 22.663 15.616 1 40.062 320 ASP A CA 1
ATOM 2391 C C . ASP A 1 340 ? -6.619 22.998 14.122 1 41.537 320 ASP A C 1
ATOM 2392 O O . ASP A 1 340 ? -6.937 24.111 13.715 1 45.179 320 ASP A O 1
ATOM 2397 N N . GLY A 1 341 ? -6.188 22.04 13.296 1 37.369 321 GLY A N 1
ATOM 2398 C CA . GLY A 1 341 ? -6.163 22.251 11.857 1 33.587 321 GLY A CA 1
ATOM 2399 C C . GLY A 1 341 ? -4.873 21.751 11.216 1 32.327 321 GLY A C 1
ATOM 2400 O O . GLY A 1 341 ? -4.887 21.376 10.047 1 33.486 321 GLY A O 1
ATOM 2401 N N . THR A 1 342 ? -3.77 21.712 11.982 1 31.307 322 THR A N 1
ATOM 2402 C CA . THR A 1 342 ? -2.489 21.334 11.392 1 30.03 322 THR A CA 1
ATOM 2403 C C . THR A 1 342 ? -2.59 19.939 10.777 1 26.817 322 THR A C 1
ATOM 2404 O O . THR A 1 342 ? -3.278 19.058 11.289 1 26.068 322 THR A O 1
ATOM 2408 N N . SER A 1 343 ? -1.918 19.782 9.64 1 24.545 323 SER A N 1
ATOM 2409 C CA . SER A 1 343 ? -1.808 18.519 8.939 1 22.516 323 SER A CA 1
ATOM 2410 C C . SER A 1 343 ? -0.614 17.78 9.511 1 20.723 323 SER A C 1
ATOM 2411 O O . SER A 1 343 ? 0.478 18.344 9.561 1 20.053 323 SER A O 1
ATOM 2414 N N . ARG A 1 344 ? -0.834 16.526 9.907 1 20.686 324 ARG A N 1
ATOM 2415 C CA . ARG A 1 344 ? 0.224 15.716 10.471 1 20.181 324 ARG A CA 1
ATOM 2416 C C . ARG A 1 344 ? 0.41 14.485 9.589 1 18.645 324 ARG A C 1
ATOM 2417 O O . ARG A 1 344 ? -0.537 13.727 9.392 1 16.178 324 ARG A O 1
ATOM 2425 N N . VAL A 1 345 ? 1.636 14.326 9.061 1 19.289 325 VAL A N 1
ATOM 2426 C CA . VAL A 1 345 ? 2.056 13.187 8.252 1 20.246 325 VAL A CA 1
ATOM 2427 C C . VAL A 1 345 ? 2.639 12.08 9.13 1 20.834 325 VAL A C 1
ATOM 2428 O O . VAL A 1 345 ? 3.51 12.348 9.963 1 19.713 325 VAL A O 1
ATOM 2432 N N . MET A 1 346 ? 2.145 10.848 8.916 1 18.807 326 MET A N 1
ATOM 2433 C CA . MET A 1 346 ? 2.66 9.657 9.567 1 21.155 326 MET A CA 1
ATOM 2434 C C . MET A 1 346 ? 3.385 8.816 8.52 1 18.176 326 MET A C 1
ATOM 2435 O O . MET A 1 346 ? 2.924 8.671 7.389 1 18.393 326 MET A O 1
ATOM 2440 N N . LEU A 1 347 ? 4.544 8.288 8.888 1 15.586 327 LEU A N 1
ATOM 2441 C CA . LEU A 1 347 ? 5.241 7.354 8.032 1 16.325 327 LEU A CA 1
ATOM 2442 C C . LEU A 1 347 ? 4.868 5.94 8.477 1 16.592 327 LEU A C 1
ATOM 2443 O O . LEU A 1 347 ? 5.153 5.581 9.614 1 16.372 327 LEU A O 1
ATOM 2448 N N . LEU A 1 348 ? 4.225 5.157 7.589 1 16.401 328 LEU A N 1
ATOM 2449 C CA . LEU A 1 348 ? 3.69 3.863 8.001 1 16.507 328 LEU A CA 1
ATOM 2450 C C . LEU A 1 348 ? 4.663 2.73 7.703 1 17.784 328 LEU A C 1
ATOM 2451 O O . LEU A 1 348 ? 4.819 1.832 8.53 1 19.591 328 LEU A O 1
ATOM 2456 N N . GLN A 1 349 ? 5.298 2.778 6.534 1 18.464 329 GLN A N 1
ATOM 2457 C CA . GLN A 1 349 ? 6.279 1.785 6.128 1 21.058 329 GLN A CA 1
ATOM 2458 C C . GLN A 1 349 ? 7.249 2.428 5.145 1 21.283 329 GLN A C 1
ATOM 2459 O O . GLN A 1 349 ? 6.94 3.457 4.565 1 22.431 329 GLN A O 1
ATOM 2465 N N . SER A 1 350 ? 8.387 1.774 4.893 1 22.149 330 SER A N 1
ATOM 2466 C CA . SER A 1 350 ? 9.384 2.324 3.99 1 22.176 330 SER A CA 1
ATOM 2467 C C . SER A 1 350 ? 10.318 1.199 3.562 1 22.523 330 SER A C 1
ATOM 2468 O O . SER A 1 350 ? 10.804 0.485 4.423 1 21.873 330 SER A O 1
ATOM 2471 N N . ARG A 1 351 ? 10.552 1.044 2.248 1 22.259 331 ARG A N 1
ATOM 2472 C CA . ARG A 1 351 ? 11.567 0.129 1.744 1 24.556 331 ARG A CA 1
ATOM 2473 C C . ARG A 1 351 ? 12.284 0.727 0.531 1 27.885 331 ARG A C 1
ATOM 2474 O O . ARG A 1 351 ? 11.73 1.619 -0.121 1 28.576 331 ARG A O 1
ATOM 2482 N N . PRO A 1 352 ? 13.494 0.222 0.142 1 27.718 332 PRO A N 1
ATOM 2483 C CA . PRO A 1 352 ? 14.139 0.631 -1.104 1 27.373 332 PRO A CA 1
ATOM 2484 C C . PRO A 1 352 ? 13.199 0.493 -2.288 1 26.795 332 PRO A C 1
ATOM 2485 O O . PRO A 1 352 ? 12.364 -0.402 -2.3 1 26.399 332 PRO A O 1
ATOM 2489 N N . GLU A 1 353 ? 13.306 1.408 -3.25 1 27.209 333 GLU A N 1
ATOM 2490 C CA . GLU A 1 353 ? 12.386 1.377 -4.368 1 26.827 333 GLU A CA 1
ATOM 2491 C C . GLU A 1 353 ? 12.825 0.186 -5.206 1 28.586 333 GLU A C 1
ATOM 2492 O O . GLU A 1 353 ? 14.021 -0.038 -5.368 1 27.907 333 GLU A O 1
ATOM 2498 N N . THR A 1 354 ? 11.849 -0.594 -5.671 1 29.799 334 THR A N 1
ATOM 2499 C CA . THR A 1 354 ? 12.144 -1.951 -6.087 1 33.765 334 THR A CA 1
ATOM 2500 C C . THR A 1 354 ? 12.995 -1.936 -7.35 1 34.668 334 THR A C 1
ATOM 2501 O O . THR A 1 354 ? 13.972 -2.671 -7.403 1 37.345 334 THR A O 1
ATOM 2505 N N . ASN A 1 355 ? 12.626 -1.101 -8.339 1 34.415 335 ASN A N 1
ATOM 2506 C CA . ASN A 1 355 ? 13.299 -1.11 -9.633 1 37.182 335 ASN A CA 1
ATOM 2507 C C . ASN A 1 355 ? 14.74 -0.636 -9.48 1 36.445 335 ASN A C 1
ATOM 2508 O O . ASN A 1 355 ? 15.659 -1.279 -9.981 1 35.718 335 ASN A O 1
ATOM 2513 N N . TRP A 1 356 ? 14.925 0.493 -8.79 1 34.739 336 TRP A N 1
ATOM 2514 C CA . TRP A 1 356 ? 16.264 0.958 -8.486 1 35.518 336 TRP A CA 1
ATOM 2515 C C . TRP A 1 356 ? 17.056 -0.212 -7.903 1 37.835 336 TRP A C 1
ATOM 2516 O O . TRP A 1 356 ? 18.195 -0.45 -8.313 1 42.019 336 TRP A O 1
ATOM 2527 N N . LYS A 1 357 ? 16.403 -0.969 -7.005 1 37.402 337 LYS A N 1
ATOM 2528 C CA . LYS A 1 357 ? 16.988 -2.078 -6.261 1 39.077 337 LYS A CA 1
ATOM 2529 C C . LYS A 1 357 ? 17.204 -3.273 -7.187 1 40.299 337 LYS A C 1
ATOM 2530 O O . LYS A 1 357 ? 18.285 -3.856 -7.193 1 41.693 337 LYS A O 1
ATOM 2536 N N . LYS A 1 358 ? 16.172 -3.62 -7.966 1 40.731 338 LYS A N 1
ATOM 2537 C CA . LYS A 1 358 ? 16.267 -4.679 -8.954 1 47.226 338 LYS A CA 1
ATOM 2538 C C . LYS A 1 358 ? 17.469 -4.397 -9.863 1 51.031 338 LYS A C 1
ATOM 2539 O O . LYS A 1 358 ? 18.391 -5.206 -9.939 1 51.917 338 LYS A O 1
ATOM 2545 N N . ARG A 1 359 ? 17.478 -3.225 -10.513 1 52.024 339 ARG A N 1
ATOM 2546 C CA . ARG A 1 359 ? 18.614 -2.821 -11.327 1 53.655 339 ARG A CA 1
ATOM 2547 C C . ARG A 1 359 ? 19.906 -2.996 -10.529 1 55.061 339 ARG A C 1
ATOM 2548 O O . ARG A 1 359 ? 20.705 -3.871 -10.849 1 60.657 339 ARG A O 1
ATOM 2556 N N . LYS A 1 360 ? 20.092 -2.205 -9.467 1 53.287 340 LYS A N 1
ATOM 2557 C CA . LYS A 1 360 ? 21.238 -2.426 -8.597 1 51.486 340 LYS A CA 1
ATOM 2558 C C . LYS A 1 360 ? 21.232 -3.884 -8.095 1 48.626 340 LYS A C 1
ATOM 2559 O O . LYS A 1 360 ? 22.245 -4.575 -8.338 1 47.152 340 LYS A O 1
#

InterPro domains:
  IPR002192 Pyruvate phosphate dikinase, AMP/ATP-binding [PF01326] (17-348)
  IPR006319 Phosphoenolpyruvate synthase [PTHR43030] (3-350)
  IPR013815 ATP-grasp fold, subdomain 1 [G3DSA:3.30.1490.20] (2-198)

Foldseek 3Di:
DLQFKAWLCPQALVCLQWQNDVSNVSNVCVVLVQFAFTFMKGTLVQLVCQCVVDVNVVVLLCLLLVFPLVDLVRLVVSLVVNLCCLLPDDRDPVSLVSLLVRQLVVLQVVCQWLVHDSPSWFWKKKWKHWSNPIDIDGLQTHSVSNVNVNSVNLSSCRHSVNSSVLSPDDPVVSVNRSGMMMIIGGDDQFQKWEKKWCAPPVPRRNQKMKTWMDGTDHCCRVVVVWRTKIWMFGNVVGGTDDIDFAQTFWYWGADPSRRGIDIDTDDDVRRRDHSADPVRVVVVSVSQVSVCVVVVAIKIWIKGWRQTPVGDIDIHTHDIDHDVNVVVVD

Organism: Rhodococcus rhodochrous (NCBI:txid1829)

Nearest PDB structures (foldseek):
  2ols-assembly1_A  TM=6.700E-01  e=1.351E-27  Neisseria meningitidis MC58
  5hv6-assembly1_A  TM=7.408E-01  e=4.079E-25  Listeria monocytogenes
  5hv1-assembly1_A  TM=6.665E-01  e=5.382E-25  Listeria monocytogenes
  5hv3-assembly1_A  TM=6.580E-01  e=2.036E-24  Listeria monocytogenes
  5fbs-assembly1_A  TM=7.105E-01  e=1.376E-22  Listeria monocytogenes serotype 4b str. F2365

Solvent-accessible surface area: 15252 Å² total; per-residue (Å²): 213,51,68,20,18,56,87,1,75,85,0,94,64,113,27,108,106,61,0,0,11,57,0,6,46,24,0,60,16,50,104,45,34,3,36,13,11,58,3,3,0,0,1,3,36,0,0,16,38,3,9,80,103,60,80,0,51,43,49,2,89,68,32,1,76,61,16,76,72,147,36,92,150,24,22,87,62,5,43,75,95,0,31,65,38,0,79,53,72,135,20,27,72,69,2,40,83,33,0,61,88,19,0,33,52,8,0,102,78,4,2,198,51,26,48,67,52,97,80,44,105,14,21,0,0,0,62,6,2,62,26,143,124,149,46,65,46,95,44,6,20,13,17,96,67,0,14,44,49,1,27,53,0,1,8,15,20,0,38,45,139,15,0,30,146,10,17,67,51,68,98,97,64,4,37,88,34,2,50,6,0,0,0,0,6,14,26,14,47,9,58,0,1,0,23,0,36,0,0,2,39,205,82,20,62,128,52,30,0,4,0,34,0,0,35,4,13,5,77,0,20,91,60,59,82,16,84,32,0,63,4,74,0,19,35,143,71,31,66,71,90,52,63,175,68,14,38,0,78,57,1,33,23,30,15,128,78,5,83,22,43,71,93,107,110,0,94,130,92,63,35,124,79,49,5,6,57,106,78,11,4,64,57,0,0,82,21,0,36,106,0,24,134,68,98,59,20,0,2,22,0,28,1,0,0,6,78,9,78,122,45,82,29,104,7,22,5,57,118,36,135,42,4,59,47,45,118,171,139,184

Sequence (330 aa):
MGKYTKKFNEVRSTDRPLVGGKCASLGEMVQAGLPVPDGFAVTIDAYEDFRDDSDLRAELRSLVFGVDPDSSKSLQDAHDQAVALVLGRNLPAAIEDEIREAYLTLSRETARRRGTGDTDRRIPVAVRSSSVDQQETYLWVVGADDVIAKVREECWASLYTPQAIAYRAGMSETDAAEASKISVAVQLMADADVAGVMFTVSPRTGDRSVIAINASWGLGQSVVSSGEVTPDEYWLSKIGPTLTSSSRIASKEHEYVPAPDGTGVIFREVEQARREVSCLSDSELMQLAEIGLRVEEHYGCPQDIEWALEHDSSDGTSRVMLLQSRPETNWKKRK

Secondary structure (DSSP, 8-state):
---SEEEGGG--GGGHHHH-HHHHHHHHHHHTT--PPPEEEE-HHHHHHHHTTSSHHHHHHHHHHHS-TT-HHHHHHHHHHHHHHHHHSPPPHHHHHHHHHHHHHHHHHHHHHTT----S---EEEEEEE-----EEEEE-SHHHHHHHHHHHHHGGGSHHHHHHHHHS-HHHHHHTT-EEEEEEE----SEEEEEESS-TTT--TTEEEEEEEES-THHHHTT-S--EEEEEETTTTEEEEEE-----EEEEE-TTSSSEEEEEPPHHHHTS-SS-HHHHHHHHHHHHHHHHHHTS-EEEEEEEEE-TTS-EEEEEEEEEE-HHHHHH-